Protein AF-A0A2N8MPL5-F1 (afdb_monomer_lite)

Sequence (305 aa):
MRDYRPEVTAEAWHAILSSRGAEAIREFLESGYQKAKTRAAETVARNTRYIEDVNRFSIPGSAVRATSSRVLRGSDSEKGEYVQGGLTKAQELDRINGNRYEEKVAAQARADRDYVAELAARDPGPQVRAAAERALSVGDDVAIGLFFKYYWASAAKLDDEAFRRGAADLDAAWHSKIRLLTEAALAAEKAERESSGELARKARADAIAAWRSIDDQASQSSVNWVAERDKAAAQAAAWAEVAAHARASTTEQDWASVIARAEQGNTSWADEAEWAVQQAGTWQAIAAQARANAAAATDRDRGDQ

Radius of gyration: 36.41 Å; chains: 1; bounding box: 73×51×108 Å

Foldseek 3Di:
DDDPQPLLVVQCVCLCPDPVHPVSNVVCVVPVNVVSVVVSVVLLVVLLVVLVVQLVPADPQALSNVQSVVQNPPDSVSSVVCVVPVNVVRVVRCVVVVRNNNVQVVVLLVVLLVVLVCQLVPPLQPLSVVLSVVLVVVPDSVSSLCCLQPRNLVSLVVSVVVLVVVVVVLVVVLVVVLVVLVVQLVVLVVQLVVDDDPSVVVSLVSNLVSLQVLLVSLLVSLVVLLVSLVSLQSNLVSLVVQLVSLVPHDDPGPSVVSNVSSVVSNVVSNVSSVVSNVSSVVSNVSSVVSVVSSVVSVVVVVVVD

pLDDT: mean 91.73, std 6.67, range [50.31, 98.19]

Secondary structure (DSSP, 8-state):
-----HHHHHHHHHHHH-TTTHHHHHHIIIIIHHHHHHHHHHHHHHHHHHHHHHHHHSPTT-HHHHHHHHHHTS-HHHHHHIIIIIHHHHHHHHHHHTT-HHHHHHHHHHHHHHHHHHHHHH-S-HHHHHHHHHHHHH-SHHHHHHIIIIIHHHHHHHHHHHHHHHHHHHHHHHHHHHHHHHHHHHHHHHHHHH--HHHHHHHHHHHHHHHHHHHHHHHHHHHHHHHHHHHHHHHHHHHHHHHHHHHH--SSS-HHHHHHHHHHHHHHHHHHHHHHHHHHHHHHHHHHHHHHHHHHHHHHHHH--

Structure (mmCIF, N/CA/C/O backbone):
data_AF-A0A2N8MPL5-F1
#
_entry.id   AF-A0A2N8MPL5-F1
#
loop_
_atom_site.group_PDB
_atom_site.id
_atom_site.type_symbol
_atom_site.label_atom_id
_atom_site.label_alt_id
_atom_site.label_comp_id
_atom_site.label_asym_id
_atom_site.label_entity_id
_atom_site.label_seq_id
_atom_site.pdbx_PDB_ins_code
_atom_site.Cartn_x
_atom_site.Cartn_y
_atom_site.Cartn_z
_atom_site.occupancy
_atom_site.B_iso_or_equiv
_atom_site.auth_seq_id
_atom_site.auth_comp_id
_atom_site.auth_asym_id
_atom_site.auth_atom_id
_atom_site.pdbx_PDB_model_num
ATOM 1 N N . MET A 1 1 ? 15.523 25.973 -44.853 1.00 54.69 1 MET A N 1
ATOM 2 C CA . MET A 1 1 ? 15.642 24.538 -45.188 1.00 54.69 1 MET A CA 1
ATOM 3 C C . MET A 1 1 ? 15.472 23.752 -43.893 1.00 54.69 1 MET A C 1
ATOM 5 O O . MET A 1 1 ? 16.218 24.026 -42.966 1.00 54.69 1 MET A O 1
ATOM 9 N N . ARG A 1 2 ? 14.451 22.892 -43.761 1.00 58.12 2 ARG A N 1
ATOM 10 C CA . ARG A 1 2 ? 14.255 22.044 -42.567 1.00 58.12 2 ARG A CA 1
ATOM 11 C C . ARG A 1 2 ? 14.716 20.630 -42.903 1.00 58.12 2 ARG A C 1
ATOM 13 O O . ARG A 1 2 ? 13.939 19.831 -43.408 1.00 58.12 2 ARG A O 1
ATOM 20 N N . ASP A 1 3 ? 16.000 20.380 -42.699 1.00 73.56 3 ASP A N 1
ATOM 21 C CA . ASP A 1 3 ? 16.628 19.073 -42.871 1.00 73.56 3 ASP A CA 1
ATOM 22 C C . ASP A 1 3 ? 17.256 18.693 -41.533 1.00 73.56 3 ASP A C 1
ATOM 24 O O . ASP A 1 3 ? 18.196 19.344 -41.087 1.00 73.56 3 ASP A O 1
ATOM 28 N N . TYR A 1 4 ? 16.672 17.702 -40.863 1.00 75.50 4 TYR A N 1
ATOM 29 C CA . TYR A 1 4 ? 16.994 17.358 -39.475 1.00 75.50 4 TYR A CA 1
ATOM 30 C C . TYR A 1 4 ? 18.171 16.387 -39.346 1.00 75.50 4 TYR A C 1
ATOM 32 O O . TYR A 1 4 ? 18.486 15.947 -38.244 1.00 75.50 4 TYR A O 1
ATOM 40 N N . ARG A 1 5 ? 18.829 16.030 -40.456 1.00 82.00 5 ARG A N 1
ATOM 41 C CA . ARG A 1 5 ? 19.988 15.137 -40.408 1.00 82.00 5 ARG A CA 1
ATOM 42 C C . ARG A 1 5 ? 21.145 15.806 -39.655 1.00 82.00 5 ARG A C 1
ATOM 44 O O . ARG A 1 5 ? 21.477 16.952 -39.988 1.00 82.00 5 ARG A O 1
ATOM 51 N N . PRO A 1 6 ? 21.783 15.121 -38.690 1.00 79.94 6 PRO A N 1
ATOM 52 C CA . PRO A 1 6 ? 22.858 15.697 -37.885 1.00 79.94 6 PRO A CA 1
ATOM 53 C C . PRO A 1 6 ? 24.019 16.240 -38.722 1.00 79.94 6 PRO A C 1
ATOM 55 O O . PRO A 1 6 ? 24.476 17.350 -38.478 1.00 79.94 6 PRO A O 1
ATOM 58 N N . GLU A 1 7 ? 24.444 15.521 -39.761 1.00 83.00 7 GLU A N 1
ATOM 59 C CA . GLU A 1 7 ? 25.563 15.915 -40.625 1.00 83.00 7 GLU A CA 1
ATOM 60 C C . GLU A 1 7 ? 25.239 17.150 -41.470 1.00 83.00 7 GLU A C 1
ATOM 62 O O . GLU A 1 7 ? 26.109 17.982 -41.717 1.00 83.00 7 GLU A O 1
ATOM 67 N N . VAL A 1 8 ? 23.984 17.292 -41.903 1.00 84.50 8 VAL A N 1
ATOM 68 C CA . VAL A 1 8 ? 23.503 18.476 -42.630 1.00 84.50 8 VAL A CA 1
ATOM 69 C C . VAL A 1 8 ? 23.397 19.674 -41.691 1.00 84.50 8 VAL A C 1
ATOM 71 O O . VAL A 1 8 ? 23.796 20.777 -42.056 1.00 84.50 8 VAL A O 1
ATOM 74 N N . THR A 1 9 ? 22.882 19.452 -40.483 1.00 85.50 9 THR A N 1
ATOM 75 C CA . THR A 1 9 ? 22.730 20.488 -39.457 1.00 85.50 9 THR A CA 1
ATOM 76 C C . THR A 1 9 ? 24.093 20.998 -38.996 1.00 85.50 9 THR A C 1
ATOM 78 O O . THR A 1 9 ? 24.302 22.205 -38.941 1.00 85.50 9 THR A O 1
ATOM 81 N N . ALA A 1 10 ? 25.041 20.098 -38.729 1.00 84.88 10 ALA A N 1
ATOM 82 C CA . ALA A 1 10 ? 26.403 20.443 -38.336 1.00 84.88 10 ALA A CA 1
ATOM 83 C C . ALA A 1 10 ? 27.130 21.228 -39.435 1.00 84.88 10 ALA A C 1
ATOM 85 O O . ALA A 1 10 ? 27.699 22.280 -39.158 1.00 84.88 10 ALA A O 1
ATOM 86 N N . GLU A 1 11 ? 27.060 20.776 -40.691 1.00 86.56 11 GLU A N 1
ATOM 87 C CA . GLU A 1 11 ? 27.695 21.480 -41.812 1.00 86.56 11 GLU A CA 1
ATOM 88 C C . GLU A 1 11 ? 27.061 22.863 -42.053 1.00 86.56 11 GLU A C 1
ATOM 90 O O . GLU A 1 11 ? 27.772 23.840 -42.289 1.00 86.56 11 GLU A O 1
ATOM 95 N N . ALA A 1 12 ? 25.734 22.977 -41.924 1.00 85.88 12 ALA A N 1
ATOM 96 C CA . ALA A 1 12 ? 25.037 24.258 -42.005 1.00 85.88 12 ALA A CA 1
ATOM 97 C C . ALA A 1 12 ? 25.467 25.213 -40.878 1.00 85.88 12 ALA A C 1
ATOM 99 O O . ALA A 1 12 ? 25.712 26.392 -41.133 1.00 85.88 12 ALA A O 1
ATOM 100 N N . TRP A 1 13 ? 25.606 24.714 -39.645 1.00 88.94 13 TRP A N 1
ATOM 101 C CA . TRP A 1 13 ? 26.116 25.501 -38.519 1.00 88.94 13 TRP A CA 1
ATOM 102 C C . TRP A 1 13 ? 27.562 25.942 -38.732 1.00 88.94 13 TRP A C 1
ATOM 104 O O . TRP A 1 13 ? 27.874 27.107 -38.496 1.00 88.94 13 TRP A O 1
ATOM 114 N N . HIS A 1 14 ? 28.429 25.060 -39.231 1.00 89.62 14 HIS A N 1
ATOM 115 C CA . HIS A 1 14 ? 29.804 25.416 -39.577 1.00 89.62 14 HIS A CA 1
ATOM 116 C C . HIS A 1 14 ? 29.867 26.514 -40.644 1.00 89.62 14 HIS A C 1
ATOM 118 O O . HIS A 1 14 ? 30.675 27.432 -40.518 1.00 89.62 14 HIS A O 1
ATOM 124 N N . ALA A 1 15 ? 28.994 26.468 -41.653 1.00 88.69 15 ALA A N 1
ATOM 125 C CA . ALA A 1 15 ? 28.912 27.508 -42.675 1.00 88.69 15 ALA A CA 1
ATOM 126 C C . ALA A 1 15 ? 28.431 28.856 -42.106 1.00 88.69 15 ALA A C 1
ATOM 128 O O . ALA A 1 15 ? 28.987 29.896 -42.451 1.00 88.69 15 ALA A O 1
ATOM 129 N N . ILE A 1 16 ? 27.438 28.841 -41.208 1.00 91.00 16 ILE A N 1
ATOM 130 C CA . ILE A 1 16 ? 26.896 30.045 -40.551 1.00 91.00 16 ILE A CA 1
ATOM 131 C C . ILE A 1 16 ? 27.918 30.689 -39.606 1.00 91.00 16 ILE A C 1
ATOM 133 O O . ILE A 1 16 ? 28.031 31.911 -39.564 1.00 91.00 16 ILE A O 1
ATOM 137 N N . LEU A 1 17 ? 28.656 29.879 -38.845 1.00 90.12 17 LEU A N 1
ATOM 138 C CA . LEU A 1 17 ? 29.628 30.347 -37.850 1.00 90.12 17 LEU A CA 1
ATOM 139 C C . LEU A 1 17 ? 31.009 30.661 -38.451 1.00 90.12 17 LEU A C 1
ATOM 141 O O . LEU A 1 17 ? 31.909 31.101 -37.738 1.00 90.12 17 LEU A O 1
ATOM 145 N N . SER A 1 18 ? 31.199 30.426 -39.750 1.00 90.88 18 SER A N 1
ATOM 146 C CA . SER A 1 18 ? 32.464 30.676 -40.435 1.00 90.88 18 SER A CA 1
ATOM 147 C C . SER A 1 18 ? 32.773 32.172 -40.531 1.00 90.88 18 SER A C 1
ATOM 149 O O . SER A 1 18 ? 31.935 32.973 -40.947 1.00 90.88 18 SER A O 1
ATOM 151 N N . SER A 1 19 ? 34.028 32.551 -40.275 1.00 88.38 19 SER A N 1
ATOM 152 C CA . SER A 1 19 ? 34.526 33.920 -40.485 1.00 88.38 19 SER A CA 1
ATOM 153 C C . SER A 1 19 ? 34.504 34.370 -41.955 1.00 88.38 19 SER A C 1
ATOM 155 O O . SER A 1 19 ? 34.615 35.564 -42.222 1.00 88.38 19 SER A O 1
ATOM 157 N N . ARG A 1 20 ? 34.312 33.442 -42.910 1.00 90.75 20 ARG A N 1
ATOM 158 C CA . ARG A 1 20 ? 34.113 33.728 -44.347 1.00 90.75 20 ARG A CA 1
ATOM 159 C C . ARG A 1 20 ? 32.700 34.239 -44.679 1.00 90.75 20 ARG A C 1
ATOM 161 O O . ARG A 1 20 ? 32.445 34.650 -45.811 1.00 90.75 20 ARG A O 1
ATOM 168 N N . GLY A 1 21 ? 31.767 34.212 -43.723 1.00 88.25 21 GLY A N 1
ATOM 169 C CA . GLY A 1 21 ? 30.427 34.785 -43.867 1.00 88.25 21 GLY A CA 1
ATOM 170 C C . GLY A 1 21 ? 29.650 34.247 -45.077 1.00 88.25 21 GLY A C 1
ATOM 171 O O . GLY A 1 21 ? 29.477 33.040 -45.243 1.00 88.25 21 GLY A O 1
ATOM 172 N N . ALA A 1 22 ? 29.170 35.147 -45.942 1.00 88.50 22 ALA A N 1
ATOM 173 C CA . ALA A 1 22 ? 28.301 34.809 -47.076 1.00 88.50 22 ALA A CA 1
ATOM 174 C C . ALA A 1 22 ? 28.933 33.842 -48.098 1.00 88.50 22 ALA A C 1
ATOM 176 O O . ALA A 1 22 ? 28.207 33.151 -48.814 1.00 88.50 22 ALA A O 1
ATOM 177 N N . GLU A 1 23 ? 30.263 33.780 -48.176 1.00 89.12 23 GLU A N 1
ATOM 178 C CA . GLU A 1 23 ? 30.971 32.863 -49.072 1.00 89.12 23 GLU A CA 1
ATOM 179 C C . GLU A 1 23 ? 30.843 31.405 -48.603 1.00 89.12 23 GLU A C 1
ATOM 181 O O . GLU A 1 23 ? 30.486 30.539 -49.398 1.00 89.12 23 GLU A O 1
ATOM 186 N N . ALA A 1 24 ? 31.023 31.140 -47.303 1.00 86.81 24 ALA A N 1
ATOM 187 C CA . ALA A 1 24 ? 30.859 29.802 -46.726 1.00 86.81 24 ALA A CA 1
ATOM 188 C C . ALA A 1 24 ? 29.406 29.307 -46.814 1.00 86.81 24 ALA A C 1
ATOM 190 O O . ALA A 1 24 ? 29.160 28.135 -47.099 1.00 86.81 24 ALA A O 1
ATOM 191 N N . ILE A 1 25 ? 28.433 30.208 -46.635 1.00 89.12 25 ILE A N 1
ATOM 192 C CA . ILE A 1 25 ? 27.010 29.890 -46.819 1.00 89.12 25 ILE A CA 1
ATOM 193 C C . ILE A 1 25 ? 26.726 29.514 -48.281 1.00 89.12 25 ILE A C 1
ATOM 195 O O . ILE A 1 25 ? 26.008 28.547 -48.537 1.00 89.12 25 ILE A O 1
ATOM 199 N N . ARG A 1 26 ? 27.298 30.242 -49.248 1.00 91.06 26 ARG A N 1
ATOM 200 C CA . ARG A 1 26 ? 27.133 29.944 -50.677 1.00 91.06 26 ARG A CA 1
ATOM 201 C C . ARG A 1 26 ? 27.763 28.606 -51.055 1.00 91.06 26 ARG A C 1
ATOM 203 O O . ARG A 1 26 ? 27.096 27.793 -51.681 1.00 91.06 26 ARG A O 1
ATOM 210 N N . GLU A 1 27 ? 28.988 28.344 -50.606 1.00 88.69 27 GLU A N 1
ATOM 211 C CA . GLU A 1 27 ? 29.691 27.075 -50.835 1.00 88.69 27 GLU A CA 1
ATOM 212 C C . GLU A 1 27 ? 28.911 25.878 -50.261 1.00 88.69 27 GLU A C 1
ATOM 214 O O . GLU A 1 27 ? 28.788 24.821 -50.899 1.00 88.69 27 GLU A O 1
ATOM 219 N N . PHE A 1 28 ? 28.311 26.062 -49.079 1.00 90.62 28 PHE A N 1
ATOM 220 C CA . PHE A 1 28 ? 27.400 25.086 -48.498 1.00 90.62 28 PHE A CA 1
ATOM 221 C C . PHE A 1 28 ? 26.167 24.857 -49.380 1.00 90.62 28 PHE A C 1
ATOM 223 O O . PHE A 1 28 ? 25.839 23.711 -49.669 1.00 90.62 28 PHE A O 1
ATOM 230 N N . LEU A 1 29 ? 25.498 25.906 -49.860 1.00 90.62 29 LEU A N 1
ATOM 231 C CA . LEU A 1 29 ? 24.315 25.751 -50.715 1.00 90.62 29 LEU A CA 1
ATOM 232 C C . LEU A 1 29 ? 24.640 25.132 -52.086 1.00 90.62 29 LEU A C 1
ATOM 234 O O . LEU A 1 29 ? 23.855 24.327 -52.584 1.00 90.62 29 LEU A O 1
ATOM 238 N N . GLU A 1 30 ? 25.786 25.472 -52.677 1.00 91.12 30 GLU A N 1
ATOM 239 C CA . GLU A 1 30 ? 26.196 25.009 -54.009 1.00 91.12 30 GLU A CA 1
ATOM 240 C C . GLU A 1 30 ? 26.675 23.552 -54.015 1.00 91.12 30 GLU A C 1
ATOM 242 O O . GLU A 1 30 ? 26.383 22.810 -54.952 1.00 91.12 30 GLU A O 1
ATOM 247 N N . SER A 1 31 ? 27.402 23.112 -52.980 1.00 86.88 31 SER A N 1
ATOM 248 C CA . SER A 1 31 ? 27.927 21.738 -52.937 1.00 86.88 31 SER A CA 1
ATOM 249 C C . SER A 1 31 ? 27.935 21.092 -51.551 1.00 86.88 31 SER A C 1
ATOM 251 O O . SER A 1 31 ? 27.764 19.872 -51.451 1.00 86.88 31 SER A O 1
ATOM 253 N N . GLY A 1 32 ? 28.107 21.870 -50.477 1.00 86.94 32 GLY A N 1
ATOM 254 C CA . GLY A 1 32 ? 28.217 21.342 -49.112 1.00 86.94 32 GLY A CA 1
ATOM 255 C C . GLY A 1 32 ? 26.959 20.622 -48.622 1.00 86.94 32 GLY A C 1
ATOM 256 O O . GLY A 1 32 ? 27.067 19.580 -47.982 1.00 86.94 32 GLY A O 1
ATOM 257 N N . TYR A 1 33 ? 25.767 21.087 -48.998 1.00 87.75 33 TYR A N 1
ATOM 258 C CA . TYR A 1 33 ? 24.495 20.474 -48.630 1.00 87.75 33 TYR A CA 1
ATOM 259 C C . TYR A 1 33 ? 24.394 19.056 -49.183 1.00 87.75 33 TYR A C 1
ATOM 261 O O . TYR A 1 33 ? 24.110 18.114 -48.444 1.00 87.75 33 TYR A O 1
ATOM 269 N N . GLN A 1 34 ? 24.687 18.875 -50.472 1.00 89.00 34 GLN A N 1
ATOM 270 C CA . GLN A 1 34 ? 24.594 17.555 -51.080 1.00 89.00 34 GLN A CA 1
ATOM 271 C C . GLN A 1 34 ? 25.713 16.624 -50.606 1.00 89.00 34 GLN A C 1
ATOM 273 O O . GLN A 1 34 ? 25.447 15.451 -50.351 1.00 89.00 34 GLN A O 1
ATOM 278 N N . LYS A 1 35 ? 26.926 17.145 -50.374 1.00 87.50 35 LYS A N 1
ATOM 279 C CA . LYS A 1 35 ? 28.004 16.394 -49.710 1.00 87.50 35 LYS A CA 1
ATOM 280 C C . LYS A 1 35 ? 27.589 15.934 -48.309 1.00 87.50 35 LYS A C 1
ATOM 282 O O . LYS A 1 35 ? 27.783 14.771 -47.968 1.00 87.50 35 LYS A O 1
ATOM 287 N N . ALA A 1 36 ? 26.970 16.804 -47.512 1.00 87.06 36 ALA A N 1
ATOM 288 C CA . ALA A 1 36 ? 26.481 16.465 -46.179 1.00 87.06 36 ALA A CA 1
ATOM 289 C C . ALA A 1 36 ? 25.367 15.407 -46.220 1.00 87.06 36 ALA A C 1
ATOM 291 O O . ALA A 1 36 ? 25.370 14.489 -45.404 1.00 87.06 36 ALA A O 1
ATOM 292 N N . LYS A 1 37 ? 24.470 15.466 -47.213 1.00 89.25 37 LYS A N 1
ATOM 293 C CA . LYS A 1 37 ? 23.450 14.430 -47.438 1.00 89.25 37 LYS A CA 1
ATOM 294 C C . LYS A 1 37 ? 24.047 13.075 -47.793 1.00 89.25 37 LYS A C 1
ATOM 296 O O . LYS A 1 37 ? 23.584 12.067 -47.265 1.00 89.25 37 LYS A O 1
ATOM 301 N N . THR A 1 38 ? 25.051 13.051 -48.667 1.00 90.56 38 THR A N 1
ATOM 302 C CA . THR A 1 38 ? 25.763 11.819 -49.021 1.00 90.56 38 THR A CA 1
ATOM 303 C C . THR A 1 38 ? 26.461 11.233 -47.798 1.00 90.56 38 THR A C 1
ATOM 305 O O . THR A 1 38 ? 26.236 10.068 -47.487 1.00 90.56 38 THR A O 1
ATOM 308 N N . ARG A 1 39 ? 27.198 12.051 -47.030 1.00 88.38 39 ARG A N 1
ATOM 309 C CA . ARG A 1 39 ? 27.845 11.608 -45.781 1.00 88.38 39 ARG A CA 1
ATOM 310 C C . ARG A 1 39 ? 26.842 11.050 -44.771 1.00 88.38 39 ARG A C 1
ATOM 312 O O . ARG A 1 39 ? 27.117 10.029 -44.152 1.00 88.38 39 ARG A O 1
ATOM 319 N N . ALA A 1 40 ? 25.673 11.678 -44.629 1.00 87.31 40 ALA A N 1
ATOM 320 C CA . ALA A 1 40 ? 24.611 11.166 -43.765 1.00 87.31 40 ALA A CA 1
ATOM 321 C C . ALA A 1 40 ? 24.134 9.773 -44.217 1.00 87.31 40 ALA A C 1
ATOM 323 O O . ALA A 1 40 ? 24.053 8.854 -43.406 1.00 87.31 40 ALA A O 1
ATOM 324 N N . ALA A 1 41 ? 23.877 9.583 -45.517 1.00 89.50 41 ALA A N 1
ATOM 325 C CA . ALA A 1 41 ? 23.462 8.286 -46.058 1.00 89.50 41 ALA A CA 1
ATOM 326 C C . ALA A 1 41 ? 24.544 7.201 -45.883 1.00 89.50 41 ALA A C 1
ATOM 328 O O . ALA A 1 41 ? 24.239 6.073 -45.498 1.00 89.50 41 ALA A O 1
ATOM 329 N N . GLU A 1 42 ? 25.812 7.548 -46.107 1.00 92.75 42 GLU A N 1
ATOM 330 C CA . GLU A 1 42 ? 26.953 6.653 -45.886 1.00 92.75 42 GLU A CA 1
ATOM 331 C C . GLU A 1 42 ? 27.107 6.268 -44.411 1.00 92.75 42 GLU A C 1
ATOM 333 O O . GLU A 1 42 ? 27.359 5.102 -44.101 1.00 92.75 42 GLU A O 1
ATOM 338 N N . THR A 1 43 ? 26.923 7.217 -43.487 1.00 91.25 43 THR A N 1
ATOM 339 C CA . THR A 1 43 ? 26.932 6.944 -42.044 1.00 91.25 43 THR A CA 1
ATOM 340 C C . THR A 1 43 ? 25.822 5.974 -41.656 1.00 91.25 43 THR A C 1
ATOM 342 O O . THR A 1 43 ? 26.101 5.002 -40.956 1.00 91.25 43 THR A O 1
ATOM 345 N N . VAL A 1 44 ? 24.596 6.168 -42.148 1.00 91.38 44 VAL A N 1
ATOM 346 C CA . VAL A 1 44 ? 23.480 5.241 -41.893 1.00 91.38 44 VAL A CA 1
ATOM 347 C C . VAL A 1 44 ? 23.789 3.838 -42.417 1.00 91.38 44 VAL A C 1
ATOM 349 O O . VAL A 1 44 ? 23.601 2.855 -41.694 1.00 91.38 44 VAL A O 1
ATOM 352 N N . ALA A 1 45 ? 24.311 3.729 -43.641 1.00 93.88 45 ALA A N 1
ATOM 353 C CA . ALA A 1 45 ? 24.677 2.445 -44.234 1.00 93.88 45 ALA A CA 1
ATOM 354 C C . ALA A 1 45 ? 25.791 1.741 -43.438 1.00 93.88 45 ALA A C 1
ATOM 356 O O . ALA A 1 45 ? 25.691 0.546 -43.151 1.00 93.88 45 ALA A O 1
ATOM 357 N N . ARG A 1 46 ? 26.828 2.484 -43.027 1.00 95.31 46 ARG A N 1
ATOM 358 C CA . ARG A 1 46 ? 27.931 1.970 -42.202 1.00 95.31 46 ARG A CA 1
ATOM 359 C C . ARG A 1 46 ? 27.441 1.502 -40.835 1.00 95.31 46 ARG A C 1
ATOM 361 O O . ARG A 1 46 ? 27.794 0.402 -40.422 1.00 95.31 46 ARG A O 1
ATOM 368 N N . ASN A 1 47 ? 26.626 2.308 -40.157 1.00 95.19 47 ASN A N 1
ATOM 369 C CA . ASN A 1 47 ? 26.071 1.961 -38.850 1.00 95.19 47 ASN A CA 1
ATOM 370 C C . ASN A 1 47 ? 25.198 0.708 -38.953 1.00 95.19 47 ASN A C 1
ATOM 372 O O . ASN A 1 47 ? 25.354 -0.203 -38.151 1.00 95.19 47 ASN A O 1
ATOM 376 N N . THR A 1 48 ? 24.339 0.622 -39.972 1.00 96.88 48 THR A N 1
ATOM 377 C CA . THR A 1 48 ? 23.488 -0.557 -40.196 1.00 96.88 48 THR A CA 1
ATOM 378 C C . THR A 1 48 ? 24.331 -1.817 -40.381 1.00 96.88 48 THR A C 1
ATOM 380 O O . THR A 1 48 ? 24.150 -2.769 -39.629 1.00 96.88 48 THR A O 1
ATOM 383 N N . ARG A 1 49 ? 25.317 -1.801 -41.292 1.00 97.50 49 ARG A N 1
ATOM 384 C CA . ARG A 1 49 ? 26.210 -2.951 -41.518 1.00 97.50 49 ARG A CA 1
ATOM 385 C C . ARG A 1 49 ? 26.974 -3.347 -40.254 1.00 97.50 49 ARG A C 1
ATOM 387 O O . ARG A 1 49 ? 27.076 -4.526 -39.941 1.00 97.50 49 ARG A O 1
ATOM 394 N N . TYR A 1 50 ? 27.482 -2.366 -39.511 1.00 97.56 50 TYR A N 1
ATOM 395 C CA . TYR A 1 50 ? 28.177 -2.628 -38.254 1.00 97.56 50 TYR A CA 1
ATOM 396 C C . TYR A 1 50 ? 27.271 -3.336 -37.236 1.00 97.56 50 TYR A C 1
ATOM 398 O O . TYR A 1 50 ? 27.686 -4.312 -36.618 1.00 97.56 50 TYR A O 1
ATOM 406 N N . ILE A 1 51 ? 26.020 -2.889 -37.089 1.00 97.75 51 ILE A N 1
ATOM 407 C CA . ILE A 1 51 ? 25.056 -3.511 -36.171 1.00 97.75 51 ILE A CA 1
ATOM 408 C C . ILE A 1 51 ? 24.656 -4.910 -36.659 1.00 97.75 51 ILE A C 1
ATOM 410 O O . ILE A 1 51 ? 24.511 -5.810 -35.834 1.00 97.75 51 ILE A O 1
ATOM 414 N N . GLU A 1 52 ? 24.514 -5.125 -37.970 1.00 97.81 52 GLU A N 1
ATOM 415 C CA . GLU A 1 52 ? 24.271 -6.453 -38.550 1.00 97.81 52 GLU A CA 1
ATOM 416 C C . GLU A 1 52 ? 25.405 -7.431 -38.224 1.00 97.81 52 GLU A C 1
ATOM 418 O O . GLU A 1 52 ? 25.138 -8.565 -37.824 1.00 97.81 52 GLU A O 1
ATOM 423 N N . ASP A 1 53 ? 26.661 -6.998 -38.348 1.00 97.81 53 ASP A N 1
ATOM 424 C CA . ASP A 1 53 ? 27.819 -7.829 -38.017 1.00 97.81 53 ASP A CA 1
ATOM 425 C C . ASP A 1 53 ? 27.884 -8.111 -36.509 1.00 97.81 53 ASP A C 1
ATOM 427 O O . ASP A 1 53 ? 28.017 -9.268 -36.105 1.00 97.81 53 ASP A O 1
ATOM 431 N N . VAL A 1 54 ? 27.693 -7.090 -35.664 1.00 97.69 54 VAL A N 1
ATOM 432 C CA . VAL A 1 54 ? 27.578 -7.259 -34.203 1.00 97.69 54 VAL A CA 1
ATOM 433 C C . VAL A 1 54 ? 26.495 -8.281 -33.858 1.00 97.69 54 VAL A C 1
ATOM 435 O O . VAL A 1 54 ? 26.735 -9.188 -33.064 1.00 97.69 54 VAL A O 1
ATOM 438 N N . ASN A 1 55 ? 25.317 -8.173 -34.473 1.00 97.44 55 ASN A N 1
ATOM 439 C CA . ASN A 1 55 ? 24.215 -9.096 -34.244 1.00 97.44 55 ASN A CA 1
ATOM 440 C C . ASN A 1 55 ? 24.567 -10.524 -34.677 1.00 97.44 55 ASN A C 1
ATOM 442 O O . ASN A 1 55 ? 24.382 -11.468 -33.907 1.00 97.44 55 ASN A O 1
ATOM 446 N N . ARG A 1 56 ? 25.132 -10.683 -35.877 1.00 97.12 56 ARG A N 1
ATOM 447 C CA . ARG A 1 56 ? 25.500 -11.983 -36.451 1.00 97.12 56 ARG A CA 1
ATOM 448 C C . ARG A 1 56 ? 26.493 -12.746 -35.577 1.00 97.12 56 ARG A C 1
ATOM 450 O O . ARG A 1 56 ? 26.347 -13.956 -35.426 1.00 97.12 56 ARG A O 1
ATOM 457 N N . PHE A 1 57 ? 27.484 -12.054 -35.019 1.00 96.12 57 PHE A N 1
ATOM 458 C CA . PHE A 1 57 ? 28.557 -12.671 -34.229 1.00 96.12 57 PHE A CA 1
ATOM 459 C C . PHE A 1 57 ? 28.297 -12.677 -32.717 1.00 96.12 57 PHE A C 1
ATOM 461 O O . PHE A 1 57 ? 29.105 -13.209 -31.957 1.00 96.12 57 PHE A O 1
ATOM 468 N N . SER A 1 58 ? 27.176 -12.115 -32.268 1.00 95.69 58 SER A N 1
ATOM 469 C CA . SER A 1 58 ? 26.794 -12.122 -30.857 1.00 95.69 58 SER A CA 1
ATOM 470 C C . SER A 1 58 ? 26.319 -13.497 -30.372 1.00 95.69 58 SER A C 1
ATOM 472 O O . SER A 1 58 ? 25.676 -14.270 -31.096 1.00 95.69 58 SER A O 1
ATOM 474 N N . ILE A 1 59 ? 26.611 -13.784 -29.102 1.00 95.31 59 ILE A N 1
ATOM 475 C CA . ILE A 1 59 ? 26.218 -15.025 -28.431 1.00 95.31 59 ILE A CA 1
ATOM 476 C C . ILE A 1 59 ? 24.676 -15.086 -28.344 1.00 95.31 59 ILE A C 1
ATOM 478 O O . ILE A 1 59 ? 24.047 -14.108 -27.938 1.00 95.31 59 ILE A O 1
ATOM 482 N N . PRO A 1 60 ? 24.028 -16.203 -28.727 1.00 92.50 60 PRO A N 1
ATOM 483 C CA . PRO A 1 60 ? 22.598 -16.413 -28.488 1.00 92.50 60 PRO A CA 1
ATOM 484 C C . PRO A 1 60 ? 22.204 -16.158 -27.025 1.00 92.50 60 PRO A C 1
ATOM 486 O O . PRO A 1 60 ? 22.866 -16.664 -26.125 1.00 92.50 60 PRO A O 1
ATOM 489 N N . GLY A 1 61 ? 21.141 -15.384 -26.785 1.00 88.38 61 GLY A N 1
ATOM 490 C CA . GLY A 1 61 ? 20.679 -15.050 -25.430 1.00 88.38 61 GLY A CA 1
ATOM 491 C C . GLY A 1 61 ? 21.396 -13.877 -24.746 1.00 88.38 61 GLY A C 1
ATOM 492 O O . GLY A 1 61 ? 21.014 -13.497 -23.637 1.00 88.38 61 GLY A O 1
ATOM 493 N N . SER A 1 62 ? 22.410 -13.287 -25.385 1.00 94.94 62 SER A N 1
ATOM 494 C CA . SER A 1 62 ? 23.176 -12.166 -24.833 1.00 94.94 62 SER A CA 1
ATOM 495 C C . SER A 1 62 ? 22.467 -10.814 -25.030 1.00 94.94 62 SER A C 1
ATOM 497 O O . SER A 1 62 ? 21.678 -10.623 -25.959 1.00 94.94 62 SER A O 1
ATOM 499 N N . ALA A 1 63 ? 22.771 -9.841 -24.173 1.00 93.38 63 ALA A N 1
ATOM 500 C CA . ALA A 1 63 ? 22.300 -8.465 -24.251 1.00 93.38 63 ALA A CA 1
ATOM 501 C C . ALA A 1 63 ? 22.737 -7.804 -25.560 1.00 93.38 63 ALA A C 1
ATOM 503 O O . ALA A 1 63 ? 21.934 -7.117 -26.193 1.00 93.38 63 ALA A O 1
ATOM 504 N N . VAL A 1 64 ? 23.974 -8.040 -26.016 1.00 96.56 64 VAL A N 1
ATOM 505 C CA . VAL A 1 64 ? 24.445 -7.562 -27.326 1.00 96.56 64 VAL A CA 1
ATOM 506 C C . VAL A 1 64 ? 23.570 -8.116 -28.450 1.00 96.56 64 VAL A C 1
ATOM 508 O O . VAL A 1 64 ? 23.179 -7.357 -29.340 1.00 96.56 64 VAL A O 1
ATOM 511 N N . ARG A 1 65 ? 23.185 -9.398 -28.405 1.00 95.94 65 ARG A N 1
ATOM 512 C CA . ARG A 1 65 ? 22.287 -9.982 -29.414 1.00 95.94 65 ARG A CA 1
ATOM 513 C C . ARG A 1 65 ? 20.889 -9.383 -29.369 1.00 95.94 65 ARG A C 1
ATOM 515 O O . ARG A 1 65 ? 20.359 -8.985 -30.410 1.00 95.94 65 ARG A O 1
ATOM 522 N N . ALA A 1 66 ? 20.301 -9.295 -28.181 1.00 93.38 66 ALA A N 1
ATOM 523 C CA . ALA A 1 66 ? 18.952 -8.775 -27.990 1.00 93.38 66 ALA A CA 1
ATOM 524 C C . ALA A 1 66 ? 18.845 -7.304 -28.434 1.00 93.38 66 ALA A C 1
ATOM 526 O O . ALA A 1 66 ? 17.973 -6.933 -29.226 1.00 93.38 66 ALA A O 1
ATOM 527 N N . THR A 1 67 ? 19.779 -6.462 -27.982 1.00 95.06 67 THR A N 1
ATOM 528 C CA . THR A 1 67 ? 19.774 -5.016 -28.252 1.00 95.06 67 THR A CA 1
ATOM 529 C C . THR A 1 67 ? 20.111 -4.690 -29.707 1.00 95.06 67 THR A C 1
ATOM 531 O O . THR A 1 67 ? 19.402 -3.888 -30.312 1.00 95.06 67 THR A O 1
ATOM 534 N N . SER A 1 68 ? 21.101 -5.354 -30.317 1.00 96.44 68 SER A N 1
ATOM 535 C CA . SER A 1 68 ? 21.391 -5.179 -31.750 1.00 96.44 68 SER A CA 1
ATOM 536 C C . SER A 1 68 ? 20.217 -5.619 -32.633 1.00 96.44 68 SER A C 1
ATOM 538 O O . SER A 1 68 ? 19.840 -4.884 -33.544 1.00 96.44 68 SER A O 1
ATOM 540 N N . SER A 1 69 ? 19.555 -6.744 -32.318 1.00 95.94 69 SER A N 1
ATOM 541 C CA . SER A 1 69 ? 18.349 -7.198 -33.040 1.00 95.94 69 SER A CA 1
ATOM 542 C C . SER A 1 69 ? 17.220 -6.168 -32.970 1.00 95.94 69 SER A C 1
ATOM 544 O O . SER A 1 69 ? 16.504 -5.946 -33.948 1.00 95.94 69 SER A O 1
ATOM 546 N N . ARG A 1 70 ? 17.036 -5.537 -31.801 1.00 94.44 70 ARG A N 1
ATOM 547 C CA . ARG A 1 70 ? 16.043 -4.476 -31.598 1.00 94.44 70 ARG A CA 1
ATOM 548 C C . ARG A 1 70 ? 16.373 -3.250 -32.444 1.00 94.44 70 ARG A C 1
ATOM 550 O O . ARG A 1 70 ? 15.515 -2.790 -33.187 1.00 94.44 70 ARG A O 1
ATOM 557 N N . VAL A 1 71 ? 17.605 -2.756 -32.352 1.00 96.00 71 VAL A N 1
ATOM 558 C CA . VAL A 1 71 ? 18.034 -1.518 -33.015 1.00 96.00 71 VAL A CA 1
ATOM 559 C C . VAL A 1 71 ? 18.048 -1.650 -34.542 1.00 96.00 71 VAL A C 1
ATOM 561 O O . VAL A 1 71 ? 17.743 -0.680 -35.231 1.00 96.00 71 VAL A O 1
ATOM 564 N N . LEU A 1 72 ? 18.301 -2.841 -35.097 1.00 96.31 72 LEU A N 1
ATOM 565 C CA . LEU A 1 72 ? 18.183 -3.073 -36.545 1.00 96.31 72 LEU A CA 1
ATOM 566 C C . LEU A 1 72 ? 16.777 -2.788 -37.091 1.00 96.31 72 LEU A C 1
ATOM 568 O O . LEU A 1 72 ? 16.647 -2.348 -38.232 1.00 96.31 72 LEU A O 1
ATOM 572 N N . ARG A 1 73 ? 15.735 -2.999 -36.278 1.00 95.19 73 ARG A N 1
ATOM 573 C CA . ARG A 1 73 ? 14.336 -2.680 -36.616 1.00 95.19 73 ARG A CA 1
ATOM 574 C C . ARG A 1 73 ? 13.957 -1.227 -36.307 1.00 95.19 73 ARG A C 1
ATOM 576 O O . ARG A 1 73 ? 12.835 -0.826 -36.599 1.00 95.19 73 ARG A O 1
ATOM 583 N N . GLY A 1 74 ? 14.868 -0.474 -35.696 1.00 91.19 74 GLY A N 1
ATOM 584 C CA . GLY A 1 74 ? 14.677 0.915 -35.307 1.00 91.19 74 GLY A CA 1
ATOM 585 C C . GLY A 1 74 ? 15.019 1.916 -36.410 1.00 91.19 74 GLY A C 1
ATOM 586 O O . GLY A 1 74 ? 15.433 1.582 -37.526 1.00 91.19 74 GLY A O 1
ATOM 587 N N . SER A 1 75 ? 14.849 3.180 -36.054 1.00 92.44 75 SER A N 1
ATOM 588 C CA . SER A 1 75 ? 15.216 4.354 -36.833 1.00 92.44 75 SER A CA 1
ATOM 589 C C . SER A 1 75 ? 16.732 4.517 -36.976 1.00 92.44 75 SER A C 1
ATOM 591 O O . SER A 1 75 ? 17.538 3.940 -36.245 1.00 92.44 75 SER A O 1
ATOM 593 N N . ASP A 1 76 ? 17.139 5.366 -37.914 1.00 90.06 76 ASP A N 1
ATOM 594 C CA . ASP A 1 76 ? 18.555 5.655 -38.144 1.00 90.06 76 ASP A CA 1
ATOM 595 C C . ASP A 1 76 ? 19.215 6.395 -36.968 1.00 90.06 76 ASP A C 1
ATOM 597 O O . ASP A 1 76 ? 20.408 6.209 -36.725 1.00 90.06 76 ASP A O 1
ATOM 601 N N . SER A 1 77 ? 18.437 7.168 -36.198 1.00 87.50 77 SER A N 1
ATOM 602 C CA . SER A 1 77 ? 18.908 7.800 -34.955 1.00 87.50 77 SER A CA 1
ATOM 603 C C . SER A 1 77 ? 19.254 6.750 -33.904 1.00 87.50 77 SER A C 1
ATOM 605 O O . SER A 1 77 ? 20.357 6.765 -33.365 1.00 87.50 77 SER A O 1
ATOM 607 N N . GLU A 1 78 ? 18.365 5.777 -33.679 1.00 90.31 78 GLU A N 1
ATOM 608 C CA . GLU A 1 78 ? 18.592 4.691 -32.714 1.00 90.31 78 GLU A CA 1
ATOM 609 C C . GLU A 1 78 ? 19.813 3.845 -33.092 1.00 90.31 78 GLU A C 1
ATOM 611 O O . GLU A 1 78 ? 20.601 3.456 -32.229 1.00 90.31 78 GLU A O 1
ATOM 616 N N . LYS A 1 79 ? 20.019 3.598 -34.394 1.00 94.00 79 LYS A N 1
ATOM 617 C CA . LYS A 1 79 ? 21.236 2.943 -34.896 1.00 94.00 79 LYS A CA 1
ATOM 618 C C . LYS A 1 79 ? 22.482 3.772 -34.585 1.00 94.00 79 LYS A C 1
ATOM 620 O O . LYS A 1 79 ? 23.480 3.216 -34.134 1.00 94.00 79 LYS A O 1
ATOM 625 N N . GLY A 1 80 ? 22.434 5.089 -34.793 1.00 92.56 80 GLY A N 1
ATOM 626 C CA . GLY A 1 80 ? 23.523 6.002 -34.438 1.00 92.56 80 GLY A CA 1
ATOM 627 C C . GLY A 1 80 ? 23.858 5.985 -32.944 1.00 92.56 80 GLY A C 1
ATOM 628 O O . GLY A 1 80 ? 25.016 5.792 -32.578 1.00 92.56 80 GLY A O 1
ATOM 629 N N . GLU A 1 81 ? 22.851 6.110 -32.082 1.00 93.62 81 GLU A N 1
ATOM 630 C CA . GLU A 1 81 ? 22.999 6.079 -30.619 1.00 93.62 81 GLU A CA 1
ATOM 631 C C . GLU A 1 81 ? 23.559 4.740 -30.121 1.00 93.62 81 GLU A C 1
ATOM 633 O O . GLU A 1 81 ? 24.420 4.689 -29.234 1.00 93.62 81 GLU A O 1
ATOM 638 N N . TYR A 1 82 ? 23.118 3.635 -30.726 1.00 95.81 82 TYR A N 1
ATOM 639 C CA . TYR A 1 82 ? 23.635 2.316 -30.394 1.00 95.81 82 TYR A CA 1
ATOM 640 C C . TYR A 1 82 ? 25.126 2.184 -30.716 1.00 95.81 82 TYR A C 1
ATOM 642 O O . TYR A 1 82 ? 25.885 1.687 -29.884 1.00 95.81 82 TYR A O 1
ATOM 650 N N . VAL A 1 83 ? 25.562 2.678 -31.879 1.00 96.12 83 VAL A N 1
ATOM 651 C CA . VAL A 1 83 ? 26.984 2.687 -32.259 1.00 96.12 83 VAL A CA 1
ATOM 652 C C . VAL A 1 83 ? 27.807 3.592 -31.341 1.00 96.12 83 VAL A C 1
ATOM 654 O O . VAL A 1 83 ? 28.924 3.232 -30.981 1.00 96.12 83 VAL A O 1
ATOM 657 N N . GLN A 1 84 ? 27.272 4.745 -30.937 1.00 94.44 84 GLN A N 1
ATOM 658 C CA . GLN A 1 84 ? 27.995 5.702 -30.092 1.00 94.44 84 GLN A CA 1
ATOM 659 C C . GLN A 1 84 ? 28.187 5.226 -28.647 1.00 94.44 84 GLN A C 1
ATOM 661 O O . GLN A 1 84 ? 29.176 5.590 -28.013 1.00 94.44 84 GLN A O 1
ATOM 666 N N . GLY A 1 85 ? 27.269 4.422 -28.110 1.00 93.38 85 GLY A N 1
ATOM 667 C CA . GLY A 1 85 ? 27.411 3.928 -26.738 1.00 93.38 85 GLY A CA 1
ATOM 668 C C . GLY A 1 85 ? 26.479 2.796 -26.326 1.00 93.38 85 GLY A C 1
ATOM 669 O O . GLY A 1 85 ? 26.734 2.152 -25.308 1.00 93.38 85 GLY A O 1
ATOM 670 N N . GLY A 1 86 ? 25.418 2.512 -27.087 1.00 94.44 86 GLY A N 1
ATOM 671 C CA . GLY A 1 86 ? 24.516 1.397 -26.781 1.00 94.44 86 GLY A CA 1
ATOM 672 C C . GLY A 1 86 ? 25.200 0.028 -26.811 1.00 94.44 86 GLY A C 1
ATOM 673 O O . GLY A 1 86 ? 24.923 -0.791 -25.939 1.00 94.44 86 GLY A O 1
ATOM 674 N N . LEU A 1 87 ? 26.145 -0.205 -27.730 1.00 96.44 87 LEU A N 1
ATOM 675 C CA . LEU A 1 87 ? 26.912 -1.454 -27.768 1.00 96.44 87 LEU A CA 1
ATOM 676 C C . LEU A 1 87 ? 27.741 -1.655 -26.494 1.00 96.44 87 LEU A C 1
ATOM 678 O O . LEU A 1 87 ? 27.687 -2.725 -25.897 1.00 96.44 87 LEU A O 1
ATOM 682 N N . THR A 1 88 ? 28.469 -0.631 -26.050 1.00 97.06 88 THR A N 1
ATOM 683 C CA . THR A 1 88 ? 29.276 -0.702 -24.822 1.00 97.06 88 THR A CA 1
ATOM 684 C C . THR A 1 88 ? 28.404 -1.014 -23.607 1.00 97.06 88 THR A C 1
ATOM 686 O O . THR A 1 88 ? 28.759 -1.857 -22.787 1.00 97.06 88 THR A O 1
ATOM 689 N N . LYS A 1 89 ? 27.219 -0.393 -23.513 1.00 93.88 89 LYS A N 1
ATOM 690 C CA . LYS A 1 89 ? 26.238 -0.704 -22.462 1.00 93.88 89 LYS A CA 1
ATOM 691 C C . LYS A 1 89 ? 25.767 -2.159 -22.536 1.00 93.88 89 LYS A C 1
ATOM 693 O O . LYS A 1 89 ? 25.689 -2.826 -21.510 1.00 93.88 89 LYS A O 1
ATOM 698 N N . ALA A 1 90 ? 25.489 -2.669 -23.735 1.00 93.00 90 ALA A N 1
ATOM 699 C CA . ALA A 1 90 ? 25.072 -4.055 -23.925 1.00 93.00 90 ALA A CA 1
ATOM 700 C C . ALA A 1 90 ? 26.183 -5.058 -23.562 1.00 93.00 90 ALA A C 1
ATOM 702 O O . ALA A 1 90 ? 25.907 -6.072 -22.930 1.00 93.00 90 ALA A O 1
ATOM 703 N N . GLN A 1 91 ? 27.442 -4.759 -23.893 1.00 95.12 91 GLN A N 1
ATOM 704 C CA . GLN A 1 91 ? 28.596 -5.575 -23.495 1.00 95.12 91 GLN A CA 1
ATOM 705 C C . GLN A 1 91 ? 28.779 -5.611 -21.975 1.00 95.12 91 GLN A C 1
ATOM 707 O O . GLN A 1 91 ? 29.085 -6.658 -21.409 1.00 95.12 91 GLN A O 1
ATOM 712 N N . GLU A 1 92 ? 28.558 -4.482 -21.304 1.00 93.88 92 GLU A N 1
ATOM 713 C CA . GLU A 1 92 ? 28.599 -4.413 -19.846 1.00 93.88 92 GLU A CA 1
ATOM 714 C C . GLU A 1 92 ? 27.475 -5.241 -19.204 1.00 93.88 92 GLU A C 1
ATOM 716 O O . GLU A 1 92 ? 27.722 -5.998 -18.265 1.00 93.88 92 GLU A O 1
ATOM 721 N N . LEU A 1 93 ? 26.258 -5.189 -19.758 1.00 89.25 93 LEU A N 1
ATOM 722 C CA . LEU A 1 93 ? 25.161 -6.064 -19.334 1.00 89.25 93 LEU A CA 1
ATOM 723 C C . LEU A 1 93 ? 25.494 -7.543 -19.547 1.00 89.25 93 LEU A C 1
ATOM 725 O O . LEU A 1 93 ? 25.177 -8.365 -18.690 1.00 89.25 93 LEU A O 1
ATOM 729 N N . ASP A 1 94 ? 26.153 -7.892 -20.648 1.00 92.75 94 ASP A N 1
ATOM 730 C CA . ASP A 1 94 ? 26.613 -9.258 -20.904 1.00 92.75 94 ASP A CA 1
ATOM 731 C C . ASP A 1 94 ? 27.668 -9.715 -19.894 1.00 92.75 94 ASP A C 1
ATOM 733 O O . ASP A 1 94 ? 27.594 -10.841 -19.393 1.00 92.75 94 ASP A O 1
ATOM 737 N N . ARG A 1 95 ? 28.593 -8.828 -19.512 1.00 92.19 95 ARG A N 1
ATOM 738 C CA . ARG A 1 95 ? 29.578 -9.082 -18.455 1.00 92.19 95 ARG A CA 1
ATOM 739 C C . ARG A 1 95 ? 28.906 -9.340 -17.106 1.00 92.19 95 ARG A C 1
ATOM 741 O O . ARG A 1 95 ? 29.276 -10.289 -16.421 1.00 92.19 95 ARG A O 1
ATOM 748 N N . ILE A 1 96 ? 27.920 -8.522 -16.737 1.00 88.56 96 ILE A N 1
ATOM 749 C CA . ILE A 1 96 ? 27.175 -8.648 -15.474 1.00 88.56 96 ILE A CA 1
ATOM 750 C C . ILE A 1 96 ? 26.332 -9.932 -15.455 1.00 88.56 96 ILE A C 1
ATOM 752 O O . ILE A 1 96 ? 26.297 -10.637 -14.449 1.00 88.56 96 ILE A O 1
ATOM 756 N N . ASN A 1 97 ? 25.678 -10.266 -16.571 1.00 86.19 97 ASN A N 1
ATOM 757 C CA . ASN A 1 97 ? 24.745 -11.394 -16.660 1.00 86.19 97 ASN A CA 1
ATOM 758 C C . ASN A 1 97 ? 25.391 -12.709 -17.128 1.00 86.19 97 ASN A C 1
ATOM 760 O O . ASN A 1 97 ? 24.685 -13.699 -17.326 1.00 86.19 97 ASN A O 1
ATOM 764 N N . GLY A 1 98 ? 26.708 -12.738 -17.352 1.00 90.75 98 GLY A N 1
ATOM 765 C CA . GLY A 1 98 ? 27.411 -13.915 -17.871 1.00 90.75 98 GLY A CA 1
ATOM 766 C C . GLY A 1 98 ? 26.880 -14.384 -19.232 1.00 90.75 98 GLY A C 1
ATOM 767 O O . GLY A 1 98 ? 26.751 -15.586 -19.453 1.00 90.75 98 GLY A O 1
ATOM 768 N N . ASN A 1 99 ? 26.533 -13.443 -20.119 1.00 88.44 99 ASN A N 1
ATOM 769 C CA . ASN A 1 99 ? 25.905 -13.660 -21.435 1.00 88.44 99 ASN A CA 1
ATOM 770 C C . ASN A 1 99 ? 24.525 -14.348 -21.414 1.00 88.44 99 ASN A C 1
ATOM 772 O O . ASN A 1 99 ? 24.063 -14.823 -22.448 1.00 88.44 99 ASN A O 1
ATOM 776 N N . ARG A 1 100 ? 23.850 -14.407 -20.259 1.00 88.81 100 ARG A N 1
ATOM 777 C CA . ARG A 1 100 ? 22.512 -15.009 -20.099 1.00 88.81 100 ARG A CA 1
ATOM 778 C C . ARG A 1 100 ? 21.424 -13.953 -19.911 1.00 88.81 100 ARG A C 1
ATOM 780 O O . ARG A 1 100 ? 20.525 -14.114 -19.091 1.00 88.81 100 ARG A O 1
ATOM 787 N N . TYR A 1 101 ? 21.533 -12.841 -20.630 1.00 88.56 101 TYR A N 1
ATOM 788 C CA . TYR A 1 101 ? 20.639 -11.697 -20.465 1.00 88.56 101 TYR A CA 1
ATOM 789 C C . TYR A 1 101 ? 19.168 -12.064 -20.702 1.00 88.56 101 TYR A C 1
ATOM 791 O O . TYR A 1 101 ? 18.339 -11.799 -19.839 1.00 88.56 101 TYR A O 1
ATOM 799 N N . GLU A 1 102 ? 18.840 -12.725 -21.816 1.00 86.19 102 GLU A N 1
ATOM 800 C CA . GLU A 1 102 ? 17.449 -13.096 -22.126 1.00 86.19 102 GLU A CA 1
ATOM 801 C C . GLU A 1 102 ? 16.867 -14.081 -21.097 1.00 86.19 102 GLU A C 1
ATOM 803 O O . GLU A 1 102 ? 15.712 -13.941 -20.703 1.00 86.19 102 GLU A O 1
ATOM 808 N N . GLU A 1 103 ? 17.674 -15.026 -20.595 1.00 88.75 103 GLU A N 1
ATOM 809 C CA . GLU A 1 103 ? 17.277 -15.942 -19.513 1.00 88.75 103 GLU A CA 1
ATOM 810 C C . GLU A 1 103 ? 16.980 -15.172 -18.219 1.00 88.75 103 GLU A C 1
ATOM 812 O O . GLU A 1 103 ? 15.957 -15.408 -17.580 1.00 88.75 103 GLU A O 1
ATOM 817 N N . LYS A 1 104 ? 17.848 -14.225 -17.841 1.00 86.25 104 LYS A N 1
ATOM 818 C CA . LYS A 1 104 ? 17.679 -13.397 -16.639 1.00 86.25 104 LYS A CA 1
ATOM 819 C C . LYS A 1 104 ? 16.458 -12.488 -16.736 1.00 86.25 104 LYS A C 1
ATOM 821 O O . LYS A 1 104 ? 15.696 -12.409 -15.777 1.00 86.25 104 LYS A O 1
ATOM 826 N N . VAL A 1 105 ? 16.239 -11.866 -17.892 1.00 85.75 105 VAL A N 1
ATOM 827 C CA . VAL A 1 105 ? 15.050 -11.044 -18.152 1.00 85.75 105 VAL A CA 1
ATOM 828 C C . VAL A 1 105 ? 13.784 -11.893 -18.082 1.00 85.75 105 VAL A C 1
ATOM 830 O O . VAL A 1 105 ? 12.835 -11.500 -17.412 1.00 85.75 105 VAL A O 1
ATOM 833 N N . ALA A 1 106 ? 13.770 -13.077 -18.701 1.00 87.00 106 ALA A N 1
ATOM 834 C CA . ALA A 1 106 ? 12.624 -13.983 -18.636 1.00 87.00 106 ALA A CA 1
ATOM 835 C C . ALA A 1 106 ? 12.358 -14.484 -17.205 1.00 87.00 106 ALA A C 1
ATOM 837 O O . ALA A 1 106 ? 11.207 -14.557 -16.776 1.00 87.00 106 ALA A O 1
ATOM 838 N N . ALA A 1 107 ? 13.413 -14.794 -16.446 1.00 89.44 107 ALA A N 1
ATOM 839 C CA . ALA A 1 107 ? 13.300 -15.193 -15.047 1.00 89.44 107 ALA A CA 1
ATOM 840 C C . ALA A 1 107 ? 12.737 -14.061 -14.174 1.00 89.44 107 ALA A C 1
ATOM 842 O O . ALA A 1 107 ? 11.847 -14.315 -13.366 1.00 89.44 107 ALA A O 1
ATOM 84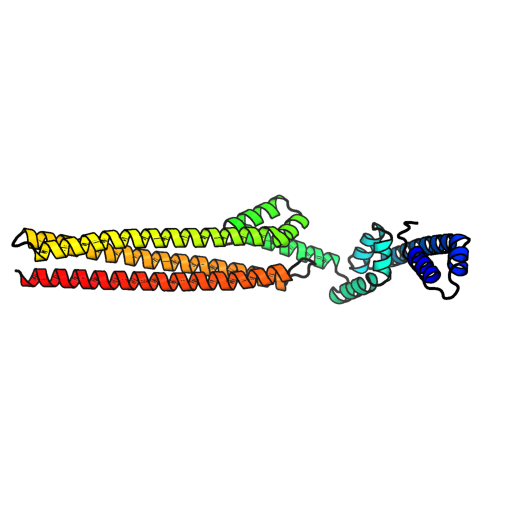3 N N . GLN A 1 108 ? 13.197 -12.820 -14.366 1.00 87.81 108 GLN A N 1
ATOM 844 C CA . GLN A 1 108 ? 12.663 -11.656 -13.654 1.00 87.81 108 GLN A CA 1
ATOM 845 C C . GLN A 1 108 ? 11.208 -11.380 -14.041 1.00 87.81 108 GLN A C 1
ATOM 847 O O . GLN A 1 108 ? 10.378 -11.188 -13.166 1.00 87.81 108 GLN A O 1
ATOM 852 N N . ALA A 1 109 ? 10.868 -11.433 -15.329 1.00 88.62 109 ALA A N 1
ATOM 853 C CA . ALA A 1 109 ? 9.497 -11.260 -15.805 1.00 88.62 109 ALA A CA 1
ATOM 854 C C . ALA A 1 109 ? 8.538 -12.306 -15.208 1.00 88.62 109 ALA A C 1
ATOM 856 O O . ALA A 1 109 ? 7.379 -12.019 -14.904 1.00 88.62 109 ALA A O 1
ATOM 857 N N . ARG A 1 110 ? 9.021 -13.537 -15.009 1.00 91.00 110 ARG A N 1
ATOM 858 C CA . ARG A 1 110 ? 8.278 -14.567 -14.283 1.00 91.00 110 ARG A CA 1
ATOM 859 C C . ARG A 1 110 ? 8.158 -14.244 -12.793 1.00 91.00 110 ARG A C 1
ATOM 861 O O . ARG A 1 110 ? 7.057 -14.339 -12.270 1.00 91.00 110 ARG A O 1
ATOM 868 N N . ALA A 1 111 ? 9.243 -13.831 -12.140 1.00 91.62 111 ALA A N 1
ATOM 869 C CA . ALA A 1 111 ? 9.219 -13.433 -10.733 1.00 91.62 111 ALA A CA 1
ATOM 870 C C . ALA A 1 111 ? 8.258 -12.258 -10.480 1.00 91.62 111 ALA A C 1
ATOM 872 O O . ALA A 1 111 ? 7.506 -12.284 -9.513 1.00 91.62 111 ALA A O 1
ATOM 873 N N . ASP A 1 112 ? 8.221 -11.271 -11.377 1.00 91.62 112 ASP A N 1
ATOM 874 C CA . ASP A 1 112 ? 7.302 -10.135 -11.299 1.00 91.62 112 ASP A CA 1
ATOM 875 C C . ASP A 1 112 ? 5.842 -10.597 -11.441 1.00 91.62 112 ASP A C 1
ATOM 877 O O . ASP A 1 112 ? 4.988 -10.175 -10.665 1.00 91.62 112 ASP A O 1
ATOM 881 N N . ARG A 1 113 ? 5.541 -11.508 -12.382 1.00 92.94 113 ARG A N 1
ATOM 882 C CA . ARG A 1 113 ? 4.201 -12.119 -12.501 1.00 92.94 113 ARG A CA 1
ATOM 883 C C . ARG A 1 113 ? 3.807 -12.898 -11.249 1.00 92.94 113 ARG A C 1
ATOM 885 O O . ARG A 1 113 ? 2.688 -12.734 -10.771 1.00 92.94 113 ARG A O 1
ATOM 892 N N . ASP A 1 114 ? 4.704 -13.742 -10.745 1.00 94.19 114 ASP A N 1
ATOM 893 C CA . ASP A 1 114 ? 4.465 -14.565 -9.558 1.00 94.19 114 ASP A CA 1
ATOM 894 C C . ASP A 1 114 ? 4.216 -13.668 -8.331 1.00 94.19 114 ASP A C 1
ATOM 896 O O . ASP A 1 114 ? 3.303 -13.930 -7.550 1.00 94.19 114 ASP A O 1
ATOM 900 N N . TYR A 1 115 ? 4.946 -12.554 -8.213 1.00 94.50 115 TYR A N 1
ATOM 901 C CA . TYR A 1 115 ? 4.738 -11.576 -7.148 1.00 94.50 115 TYR A CA 1
ATOM 902 C C . TYR A 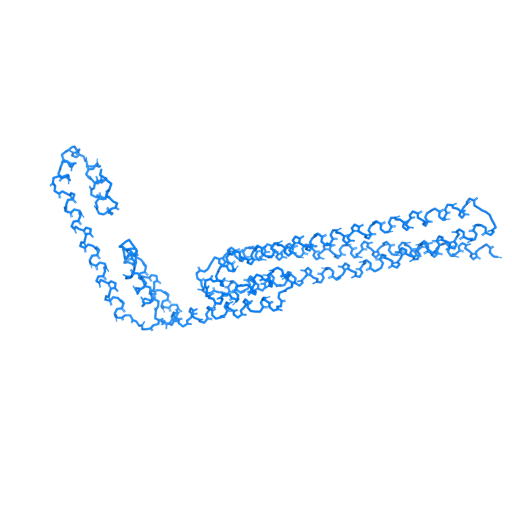1 115 ? 3.400 -10.835 -7.281 1.00 94.50 115 TYR A C 1
ATOM 904 O O . TYR A 1 115 ? 2.665 -10.705 -6.306 1.00 94.50 115 TYR A O 1
ATOM 912 N N . VAL A 1 116 ? 3.005 -10.416 -8.490 1.00 95.12 116 VAL A N 1
ATOM 913 C CA . VAL A 1 116 ? 1.663 -9.842 -8.706 1.00 95.12 116 VAL A CA 1
ATOM 914 C C . VAL A 1 116 ? 0.563 -10.867 -8.399 1.00 95.12 116 VAL A C 1
ATOM 916 O O . VAL A 1 116 ? -0.475 -10.494 -7.857 1.00 95.12 116 VAL A O 1
ATOM 919 N N . ALA A 1 117 ? 0.777 -12.155 -8.681 1.00 96.75 117 ALA A N 1
ATOM 920 C CA . ALA A 1 117 ? -0.147 -13.222 -8.291 1.00 96.75 117 ALA A CA 1
ATOM 921 C C . ALA A 1 117 ? -0.259 -13.379 -6.769 1.00 96.75 117 ALA A C 1
ATOM 923 O O . ALA A 1 117 ? -1.360 -13.588 -6.256 1.00 96.75 117 ALA A O 1
ATOM 924 N N . GLU A 1 118 ? 0.845 -13.229 -6.040 1.00 96.56 118 GLU A N 1
ATOM 925 C CA . GLU A 1 118 ? 0.821 -13.186 -4.580 1.00 96.56 118 GLU A CA 1
ATOM 926 C C . GLU A 1 118 ? 0.046 -11.971 -4.056 1.00 96.56 118 GLU A C 1
ATOM 928 O O . GLU A 1 118 ? -0.843 -12.143 -3.218 1.00 96.56 118 GLU A O 1
ATOM 933 N N . LEU A 1 119 ? 0.299 -10.776 -4.602 1.00 96.31 119 LEU A N 1
ATOM 934 C CA . LEU A 1 119 ? -0.444 -9.565 -4.243 1.00 96.31 119 LEU A CA 1
ATOM 935 C C . LEU A 1 119 ? -1.943 -9.737 -4.503 1.00 96.31 119 LEU A C 1
ATOM 937 O O . LEU A 1 119 ? -2.748 -9.471 -3.618 1.00 96.31 119 LEU A O 1
ATOM 941 N N . ALA A 1 120 ? -2.332 -10.254 -5.670 1.00 97.31 120 ALA A N 1
ATOM 942 C CA . ALA A 1 120 ? -3.731 -10.531 -5.998 1.00 97.31 120 ALA A CA 1
ATOM 943 C C . ALA A 1 120 ? -4.407 -11.448 -4.966 1.00 97.31 120 ALA A C 1
ATOM 945 O O . ALA A 1 120 ? -5.557 -11.227 -4.591 1.00 97.31 120 ALA A O 1
ATOM 946 N N . ALA A 1 121 ? -3.689 -12.459 -4.475 1.00 96.81 121 ALA A N 1
ATOM 947 C CA . ALA A 1 121 ? -4.237 -13.443 -3.552 1.00 96.81 121 ALA A CA 1
ATOM 948 C C . ALA A 1 121 ? -4.247 -12.987 -2.083 1.00 96.81 121 ALA A C 1
ATOM 950 O O . ALA A 1 121 ? -5.118 -13.419 -1.324 1.00 96.81 121 ALA A O 1
ATOM 951 N N . ARG A 1 122 ? -3.258 -12.193 -1.653 1.00 95.31 122 ARG A N 1
ATOM 952 C CA . ARG A 1 122 ? -2.939 -12.021 -0.223 1.00 95.31 122 ARG A CA 1
ATOM 953 C C . ARG A 1 122 ? -2.753 -10.588 0.246 1.00 95.31 122 ARG A C 1
ATOM 955 O O . ARG A 1 122 ? -2.710 -10.394 1.459 1.00 95.31 122 ARG A O 1
ATOM 962 N N . ASP A 1 123 ? -2.649 -9.610 -0.652 1.00 96.06 123 ASP A N 1
ATOM 963 C CA . ASP A 1 123 ? -2.456 -8.221 -0.231 1.00 96.06 123 ASP A CA 1
ATOM 964 C C . ASP A 1 123 ? -3.606 -7.794 0.705 1.00 96.06 123 ASP A C 1
ATOM 966 O O . ASP A 1 123 ? -4.762 -8.122 0.421 1.00 96.06 123 ASP A O 1
ATOM 970 N N . PRO A 1 124 ? -3.349 -7.117 1.839 1.00 95.19 124 PRO A N 1
ATOM 971 C CA . PRO A 1 124 ? -4.406 -6.698 2.762 1.00 95.19 124 PRO A CA 1
ATOM 972 C C . PRO A 1 124 ? -5.370 -5.672 2.140 1.00 95.19 124 PRO A C 1
ATOM 974 O O . PRO A 1 124 ? -6.550 -5.631 2.506 1.00 95.19 124 PRO A O 1
ATOM 977 N N . GLY A 1 125 ? -4.904 -4.884 1.170 1.00 95.62 125 GLY A N 1
ATOM 978 C CA . GLY A 1 125 ? -5.644 -3.859 0.446 1.00 95.62 125 GLY A CA 1
ATOM 979 C C . GLY A 1 125 ? -6.563 -4.437 -0.634 1.00 95.62 125 GLY A C 1
ATOM 980 O O . GLY A 1 125 ? -6.086 -5.010 -1.617 1.00 95.62 125 GLY A O 1
ATOM 981 N N . PRO A 1 126 ? -7.900 -4.316 -0.509 1.00 96.50 126 PRO A N 1
ATOM 982 C CA . PRO A 1 126 ? -8.816 -4.814 -1.533 1.00 96.50 126 PRO A CA 1
ATOM 983 C C . PRO A 1 126 ? -8.618 -4.162 -2.906 1.00 96.50 126 PRO A C 1
ATOM 985 O O . PRO A 1 126 ? -8.817 -4.837 -3.918 1.00 96.50 126 PRO A O 1
ATOM 988 N N . GLN A 1 127 ? -8.238 -2.883 -2.972 1.00 97.44 127 GLN A N 1
ATOM 989 C CA . GLN A 1 127 ? -8.009 -2.216 -4.252 1.00 97.44 127 GLN A CA 1
ATOM 990 C C . GLN A 1 127 ? -6.711 -2.701 -4.896 1.00 97.44 127 GLN A C 1
ATOM 992 O O . GLN A 1 127 ? -6.695 -2.929 -6.108 1.00 97.44 127 GLN A O 1
ATOM 997 N N . VAL A 1 128 ? -5.639 -2.900 -4.118 1.00 96.94 128 VAL A N 1
ATOM 998 C CA . VAL A 1 128 ? -4.387 -3.484 -4.631 1.00 96.94 128 VAL A CA 1
ATOM 999 C C . VAL A 1 128 ? -4.622 -4.899 -5.153 1.00 96.94 128 VAL A C 1
ATOM 1001 O O . VAL A 1 128 ? -4.207 -5.185 -6.279 1.00 96.94 128 VAL A O 1
ATOM 1004 N N . ARG A 1 129 ? -5.363 -5.747 -4.420 1.00 97.75 129 ARG A N 1
ATOM 1005 C CA . ARG A 1 129 ? -5.753 -7.084 -4.908 1.00 97.75 129 ARG A CA 1
ATOM 1006 C C . ARG A 1 129 ? -6.475 -7.007 -6.250 1.00 97.75 129 ARG A C 1
ATOM 1008 O O . ARG A 1 129 ? -6.054 -7.646 -7.209 1.00 97.75 129 ARG A O 1
ATOM 1015 N N . ALA A 1 130 ? -7.501 -6.162 -6.356 1.00 97.56 130 ALA A N 1
ATOM 1016 C CA . ALA A 1 130 ? -8.268 -6.003 -7.592 1.00 97.56 130 ALA A CA 1
ATOM 1017 C C . ALA A 1 130 ? -7.412 -5.472 -8.761 1.00 97.56 130 ALA A C 1
ATOM 1019 O O . ALA A 1 130 ? -7.572 -5.892 -9.910 1.00 97.56 130 ALA A O 1
ATOM 1020 N N . ALA A 1 131 ? -6.481 -4.552 -8.490 1.00 96.81 131 ALA A N 1
ATOM 1021 C CA . ALA A 1 131 ? -5.553 -4.044 -9.497 1.00 96.81 131 ALA A CA 1
ATOM 1022 C C . ALA A 1 131 ? -4.574 -5.129 -9.978 1.00 96.81 131 ALA A C 1
ATOM 1024 O O . ALA A 1 131 ? -4.302 -5.215 -11.179 1.00 96.81 131 ALA A O 1
ATOM 1025 N N . ALA A 1 132 ? -4.084 -5.968 -9.065 1.00 97.06 132 ALA A N 1
ATOM 1026 C CA . ALA A 1 132 ? -3.211 -7.093 -9.374 1.00 97.06 132 ALA A CA 1
ATOM 1027 C C . ALA A 1 132 ? -3.950 -8.180 -10.178 1.00 97.06 132 ALA A C 1
ATOM 1029 O O . ALA A 1 132 ? -3.471 -8.591 -11.234 1.00 97.06 132 ALA A O 1
ATOM 1030 N N . GLU A 1 133 ? -5.162 -8.566 -9.766 1.00 97.25 133 GLU A N 1
ATOM 1031 C CA . GLU A 1 133 ? -6.035 -9.484 -10.517 1.00 97.25 133 GLU A CA 1
ATOM 1032 C C . GLU A 1 133 ? -6.275 -8.991 -11.946 1.00 97.25 133 GLU A C 1
ATOM 1034 O O . GLU A 1 133 ? -6.170 -9.753 -12.911 1.00 97.25 133 GLU A O 1
ATOM 1039 N N . ARG A 1 134 ? -6.539 -7.689 -12.108 1.00 95.88 134 ARG A N 1
ATOM 1040 C CA . ARG A 1 134 ? -6.706 -7.085 -13.430 1.00 95.88 134 ARG A CA 1
ATOM 1041 C C . ARG A 1 134 ? -5.438 -7.202 -14.272 1.00 95.88 134 ARG A C 1
ATOM 1043 O O . ARG A 1 134 ? -5.544 -7.549 -15.447 1.00 95.88 134 ARG A O 1
ATOM 1050 N N . ALA A 1 135 ? -4.263 -6.931 -13.708 1.00 95.31 135 ALA A N 1
ATOM 1051 C CA . ALA A 1 135 ? -2.999 -7.062 -14.431 1.00 95.31 135 ALA A CA 1
ATOM 1052 C C . ALA A 1 135 ? -2.761 -8.511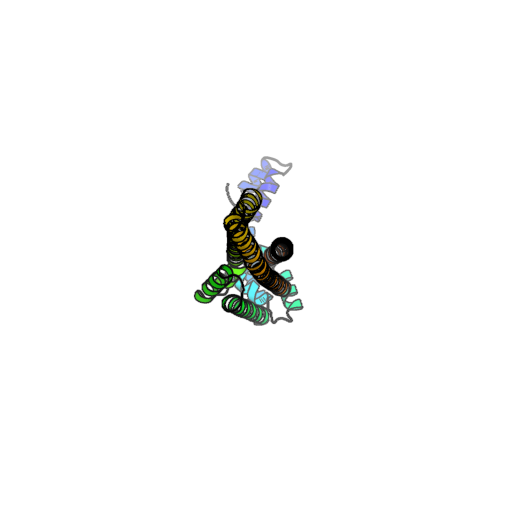 -14.897 1.00 95.31 135 ALA A C 1
ATOM 1054 O O . ALA A 1 135 ? -2.417 -8.742 -16.057 1.00 95.31 135 ALA A O 1
ATOM 1055 N N . LEU A 1 136 ? -3.053 -9.489 -14.035 1.00 96.00 136 LEU A N 1
ATOM 1056 C CA . LEU A 1 136 ? -2.952 -10.917 -14.353 1.00 96.00 136 LEU A CA 1
ATOM 1057 C C . LEU A 1 136 ? -3.968 -11.366 -15.407 1.00 96.00 136 LEU A C 1
ATOM 1059 O O . LEU A 1 136 ? -3.647 -12.218 -16.230 1.00 96.00 136 LEU A O 1
ATOM 1063 N N . SER A 1 137 ? -5.172 -10.783 -15.417 1.00 94.50 137 SER A N 1
ATOM 1064 C CA . SER A 1 137 ? -6.211 -11.113 -16.404 1.00 94.50 137 SER A CA 1
ATOM 1065 C C . SER A 1 137 ? -5.819 -10.743 -17.839 1.00 94.50 137 SER A C 1
ATOM 1067 O O . SER A 1 137 ? -6.246 -11.407 -18.781 1.00 94.50 137 SER A O 1
ATOM 1069 N N . VAL A 1 138 ? -4.988 -9.705 -18.009 1.00 90.50 138 VAL A N 1
ATOM 1070 C CA . VAL A 1 138 ? -4.410 -9.332 -19.310 1.00 90.50 138 VAL A CA 1
ATOM 1071 C C . VAL A 1 138 ? -3.254 -10.273 -19.666 1.00 90.50 138 VAL A C 1
ATOM 1073 O O . VAL A 1 138 ? -3.151 -10.714 -20.807 1.00 90.50 138 VAL A O 1
ATOM 1076 N N . GLY A 1 139 ? -2.421 -10.623 -18.680 1.00 77.88 139 GLY A N 1
ATOM 1077 C CA . GLY A 1 139 ? -1.472 -11.740 -18.752 1.00 77.88 139 GLY A CA 1
ATOM 1078 C C . GLY A 1 139 ? -0.135 -11.467 -19.455 1.00 77.88 139 GLY A C 1
ATOM 1079 O O . GLY A 1 139 ? 0.725 -12.353 -19.482 1.00 77.88 139 GLY A O 1
ATOM 1080 N N . ASP A 1 140 ? 0.089 -10.266 -19.996 1.00 88.12 140 ASP A N 1
ATOM 1081 C CA . ASP A 1 140 ? 1.354 -9.891 -20.638 1.00 88.12 140 ASP A CA 1
ATOM 1082 C C . ASP A 1 140 ? 2.313 -9.124 -19.703 1.00 88.12 140 ASP A C 1
ATOM 1084 O O . ASP A 1 140 ? 1.925 -8.567 -18.676 1.00 88.12 140 ASP A O 1
ATOM 1088 N N . ASP A 1 141 ? 3.606 -9.111 -20.049 1.00 87.25 141 ASP A N 1
ATOM 1089 C CA . ASP A 1 141 ? 4.642 -8.412 -19.266 1.00 87.25 141 ASP A CA 1
ATOM 1090 C C . ASP A 1 141 ? 4.430 -6.894 -19.230 1.00 87.25 141 ASP A C 1
ATOM 1092 O O . ASP A 1 141 ? 4.867 -6.209 -18.303 1.00 87.25 141 ASP A O 1
ATOM 1096 N N . VAL A 1 142 ? 3.734 -6.361 -20.237 1.00 88.06 142 VAL A N 1
ATOM 1097 C CA . VAL A 1 142 ? 3.407 -4.939 -20.324 1.00 88.06 142 VAL A CA 1
ATOM 1098 C C . VAL A 1 142 ? 2.405 -4.570 -19.234 1.00 88.06 142 VAL A C 1
ATOM 1100 O O . VAL A 1 142 ? 2.608 -3.575 -18.542 1.00 88.06 142 VAL A O 1
ATOM 1103 N N . ALA A 1 143 ? 1.363 -5.373 -19.025 1.00 91.38 143 ALA A N 1
ATOM 1104 C CA . ALA A 1 143 ? 0.369 -5.172 -17.981 1.00 91.38 143 ALA A CA 1
ATOM 1105 C C . ALA A 1 143 ? 0.989 -5.248 -16.582 1.00 91.38 143 ALA A C 1
ATOM 1107 O O . ALA A 1 143 ? 0.653 -4.427 -15.730 1.00 91.38 143 ALA A O 1
ATOM 1108 N N . ILE A 1 144 ? 1.938 -6.164 -16.363 1.00 91.94 144 ILE A N 1
ATOM 1109 C CA . ILE A 1 144 ? 2.697 -6.259 -15.106 1.00 91.94 144 ILE A CA 1
ATOM 1110 C C . ILE A 1 144 ? 3.561 -5.010 -14.887 1.00 91.94 144 ILE A C 1
ATOM 1112 O O . ILE A 1 144 ? 3.527 -4.411 -13.813 1.00 91.94 144 ILE A O 1
ATOM 1116 N N . GLY A 1 145 ? 4.273 -4.543 -15.916 1.00 88.12 145 GLY A N 1
ATOM 1117 C CA . GLY A 1 145 ? 5.034 -3.294 -15.826 1.00 88.12 145 GLY A CA 1
ATOM 1118 C C . GLY A 1 145 ? 4.144 -2.070 -15.571 1.00 88.12 145 GLY A C 1
ATOM 1119 O O . GLY A 1 145 ? 4.479 -1.208 -14.759 1.00 88.12 145 GLY A O 1
ATOM 1120 N N . LEU A 1 146 ? 2.977 -1.990 -16.221 1.00 89.88 146 LEU A N 1
ATOM 1121 C CA . LEU A 1 146 ? 1.994 -0.924 -15.991 1.00 89.88 146 LEU A CA 1
ATOM 1122 C C . LEU A 1 146 ? 1.371 -0.997 -14.593 1.00 89.88 146 LEU A C 1
ATOM 1124 O O . LEU A 1 146 ? 1.053 0.047 -14.018 1.00 89.88 146 LEU A O 1
ATOM 1128 N N . PHE A 1 147 ? 1.218 -2.201 -14.038 1.00 93.25 147 PHE A N 1
ATOM 1129 C CA . PHE A 1 147 ? 0.771 -2.392 -12.666 1.00 93.25 147 PHE A CA 1
ATOM 1130 C C . PHE A 1 147 ? 1.710 -1.698 -11.684 1.00 93.25 147 PHE A C 1
ATOM 1132 O O . PHE A 1 147 ? 1.261 -0.787 -10.990 1.00 93.25 147 PHE A O 1
ATOM 1139 N N . PHE A 1 148 ? 3.004 -2.024 -11.691 1.00 89.25 148 PHE A N 1
ATOM 1140 C CA . PHE A 1 148 ? 3.961 -1.373 -10.789 1.00 89.25 148 PHE A CA 1
ATOM 1141 C C . PHE A 1 148 ? 4.103 0.122 -11.071 1.00 89.25 148 PHE A C 1
ATOM 1143 O O . PHE A 1 148 ? 4.152 0.928 -10.142 1.00 89.25 148 PHE A O 1
ATOM 1150 N N . LYS A 1 149 ? 4.100 0.515 -12.350 1.00 86.00 149 LYS A N 1
ATOM 1151 C CA . LYS A 1 149 ? 4.301 1.912 -12.746 1.00 86.00 149 LYS A CA 1
ATOM 1152 C C . LYS A 1 149 ? 3.136 2.836 -12.377 1.00 86.00 149 LYS A C 1
ATOM 1154 O O . LYS A 1 149 ? 3.371 4.002 -12.067 1.00 86.00 149 LYS A O 1
ATOM 1159 N N . TYR A 1 150 ? 1.891 2.360 -12.443 1.00 87.25 150 TYR A N 1
ATOM 1160 C CA . TYR A 1 150 ? 0.711 3.225 -12.314 1.00 87.25 150 TYR A CA 1
ATOM 1161 C C . TYR A 1 150 ? -0.367 2.679 -11.379 1.00 87.25 150 TYR A C 1
ATOM 1163 O O . TYR A 1 150 ? -0.893 3.418 -10.538 1.00 87.25 150 TYR A O 1
ATOM 1171 N N . TYR A 1 151 ? -0.746 1.411 -11.546 1.00 92.31 151 TYR A N 1
ATOM 1172 C CA . TYR A 1 151 ? -1.962 0.896 -10.916 1.00 92.31 151 TYR A CA 1
ATOM 1173 C C . TYR A 1 151 ? -1.770 0.538 -9.448 1.00 92.31 151 TYR A C 1
ATOM 1175 O O . TYR A 1 151 ? -2.649 0.865 -8.657 1.00 92.31 151 TYR A O 1
ATOM 1183 N N . TRP A 1 152 ? -0.624 -0.028 -9.065 1.00 93.31 152 TRP A N 1
ATOM 1184 C CA . TRP A 1 152 ? -0.298 -0.329 -7.671 1.00 93.31 152 TRP A CA 1
ATOM 1185 C C . TRP A 1 152 ? -0.379 0.934 -6.809 1.00 93.31 152 TRP A C 1
ATOM 1187 O O . TRP A 1 152 ? -1.151 1.001 -5.859 1.00 93.31 152 TRP A O 1
ATOM 1197 N N . ALA A 1 153 ? 0.329 1.989 -7.216 1.00 89.56 153 ALA A N 1
ATOM 1198 C CA . ALA A 1 153 ? 0.374 3.264 -6.508 1.00 89.56 153 ALA A CA 1
ATOM 1199 C C . ALA A 1 153 ? -1.010 3.914 -6.326 1.00 89.56 153 ALA A C 1
ATOM 1201 O O . ALA A 1 153 ? -1.273 4.537 -5.290 1.00 89.56 153 ALA A O 1
ATOM 1202 N N . SER A 1 154 ? -1.865 3.803 -7.345 1.00 91.38 154 SER A N 1
ATOM 1203 C CA . SER A 1 154 ? -3.222 4.358 -7.344 1.00 91.38 154 SER A CA 1
ATOM 1204 C C . SER A 1 154 ? -4.163 3.533 -6.470 1.00 91.38 154 SER A C 1
ATOM 1206 O O . SER A 1 154 ? -4.906 4.095 -5.673 1.00 91.38 154 SER A O 1
ATOM 1208 N N . ALA A 1 155 ? -4.097 2.209 -6.584 1.00 94.88 155 ALA A N 1
ATOM 1209 C CA . ALA A 1 155 ? -4.889 1.284 -5.789 1.00 94.88 155 ALA A CA 1
ATOM 1210 C C . ALA A 1 155 ? -4.543 1.378 -4.298 1.00 94.88 155 ALA A C 1
ATOM 1212 O O . ALA A 1 155 ? -5.429 1.572 -3.474 1.00 94.88 155 ALA A O 1
ATOM 1213 N N . ALA A 1 156 ? -3.251 1.386 -3.968 1.00 91.62 156 ALA A N 1
ATOM 1214 C CA . ALA A 1 156 ? -2.776 1.500 -2.595 1.00 91.62 156 ALA A CA 1
ATOM 1215 C C . ALA A 1 156 ? -3.204 2.826 -1.935 1.00 91.62 156 ALA A C 1
ATOM 1217 O O . ALA A 1 156 ? -3.490 2.870 -0.742 1.00 91.62 156 ALA A O 1
ATOM 1218 N N . LYS A 1 157 ? -3.319 3.909 -2.719 1.00 91.44 157 LYS A N 1
ATOM 1219 C CA . LYS A 1 157 ? -3.881 5.182 -2.240 1.00 91.44 157 LYS A CA 1
ATOM 1220 C C . LYS A 1 157 ? -5.369 5.068 -1.904 1.00 91.44 157 LYS A C 1
ATOM 1222 O O . LYS A 1 157 ? -5.810 5.639 -0.916 1.00 91.44 157 LYS A O 1
ATOM 1227 N N . LEU A 1 158 ? -6.142 4.365 -2.729 1.00 94.56 158 LEU A N 1
ATOM 1228 C CA . LEU A 1 158 ? -7.565 4.154 -2.465 1.00 94.56 158 LEU A CA 1
ATOM 1229 C C . LEU A 1 158 ? -7.783 3.288 -1.220 1.00 94.56 158 LEU A C 1
ATOM 1231 O O . LEU A 1 158 ? -8.721 3.547 -0.472 1.00 94.56 158 LEU A O 1
ATOM 1235 N N . ASP A 1 159 ? -6.919 2.298 -0.982 1.00 95.50 159 ASP A N 1
ATOM 1236 C CA . ASP A 1 159 ? -6.955 1.486 0.239 1.00 95.50 159 ASP A CA 1
ATOM 1237 C C . ASP A 1 159 ? -6.668 2.327 1.496 1.00 95.50 159 ASP A C 1
ATOM 1239 O O . ASP A 1 159 ? -7.405 2.224 2.477 1.00 95.50 159 ASP A O 1
ATOM 1243 N N . ASP A 1 160 ? -5.670 3.214 1.445 1.00 91.88 160 ASP A N 1
ATOM 1244 C CA . ASP A 1 160 ? -5.371 4.183 2.512 1.00 91.88 160 ASP A CA 1
ATOM 1245 C C . ASP A 1 160 ? -6.557 5.133 2.778 1.00 91.88 160 ASP A C 1
ATOM 1247 O O . ASP A 1 160 ? -7.048 5.245 3.902 1.00 91.88 160 ASP A O 1
ATOM 1251 N N . GLU A 1 161 ? -7.106 5.757 1.732 1.00 93.62 161 GLU A N 1
ATOM 1252 C CA . GLU A 1 161 ? -8.268 6.648 1.856 1.00 93.62 161 GLU A CA 1
ATOM 1253 C C . GLU A 1 161 ? -9.514 5.929 2.401 1.00 93.62 161 GLU A C 1
ATOM 1255 O O . GLU A 1 161 ? -10.293 6.515 3.162 1.00 93.62 161 GLU A O 1
ATOM 1260 N N . ALA A 1 162 ? -9.727 4.670 2.010 1.00 94.25 162 ALA A N 1
ATOM 1261 C CA . ALA A 1 162 ? -10.832 3.857 2.502 1.00 94.25 162 ALA A CA 1
ATOM 1262 C C . ALA A 1 162 ? -10.656 3.509 3.985 1.00 94.25 162 ALA A C 1
ATOM 1264 O O . ALA A 1 162 ? -11.616 3.625 4.749 1.00 94.25 162 ALA A O 1
ATOM 1265 N N . PHE A 1 163 ? -9.441 3.137 4.399 1.00 94.62 163 PHE A N 1
ATOM 1266 C CA . PHE A 1 163 ? -9.130 2.852 5.795 1.00 94.62 163 PHE A CA 1
ATOM 1267 C C . PHE A 1 163 ? -9.351 4.076 6.682 1.00 94.62 163 PHE A C 1
ATOM 1269 O O . PHE A 1 163 ? -10.125 3.997 7.634 1.00 94.62 163 PHE A O 1
ATOM 1276 N N . ARG A 1 164 ? -8.757 5.227 6.336 1.00 93.94 164 ARG A N 1
ATOM 1277 C CA . ARG A 1 164 ? -8.884 6.454 7.143 1.00 93.94 164 ARG A CA 1
ATOM 1278 C C . ARG A 1 164 ? -10.329 6.895 7.299 1.00 93.94 164 ARG A C 1
ATOM 1280 O O . ARG A 1 164 ? -10.741 7.316 8.376 1.00 93.94 164 ARG A O 1
ATOM 1287 N N . ARG A 1 165 ? -11.122 6.772 6.232 1.00 94.12 165 ARG A N 1
ATOM 1288 C CA . ARG A 1 165 ? -12.558 7.060 6.283 1.00 94.12 165 ARG A CA 1
ATOM 1289 C C . ARG A 1 165 ? -13.283 6.106 7.225 1.00 94.12 165 ARG A C 1
ATOM 1291 O O . ARG A 1 165 ? -14.029 6.566 8.078 1.00 94.12 165 ARG A O 1
ATOM 1298 N N . GLY A 1 166 ? -13.035 4.802 7.099 1.00 92.81 166 GLY A N 1
ATOM 1299 C CA . GLY A 1 166 ? -13.633 3.799 7.977 1.00 92.81 166 GLY A CA 1
ATOM 1300 C C . GLY A 1 166 ? -13.268 4.012 9.446 1.00 92.81 166 GLY A C 1
ATOM 1301 O O . GLY A 1 166 ? -14.136 3.918 10.310 1.00 92.81 166 GLY A O 1
ATOM 1302 N N . ALA A 1 167 ? -12.014 4.362 9.729 1.00 91.62 167 ALA A N 1
ATOM 1303 C CA . ALA A 1 167 ? -11.553 4.641 11.081 1.00 91.62 167 ALA A CA 1
ATOM 1304 C C . ALA A 1 167 ? -12.167 5.936 11.648 1.00 91.62 167 ALA A C 1
ATOM 1306 O O . ALA A 1 167 ? -12.599 5.951 12.798 1.00 91.62 167 ALA A O 1
ATOM 1307 N N . ALA A 1 168 ? -12.295 6.992 10.839 1.00 91.62 168 ALA A N 1
ATOM 1308 C CA . ALA A 1 168 ? -12.984 8.222 11.236 1.00 91.62 168 ALA A CA 1
ATOM 1309 C C . ALA A 1 168 ? -14.487 8.000 11.501 1.00 91.62 168 ALA A C 1
ATOM 1311 O O . ALA A 1 168 ? -15.026 8.517 12.481 1.00 91.62 168 ALA A O 1
ATOM 1312 N N . ASP A 1 169 ? -15.162 7.205 10.665 1.00 91.44 169 ASP A N 1
ATOM 1313 C CA . ASP A 1 169 ? -16.574 6.850 10.855 1.00 91.44 169 ASP A CA 1
ATOM 1314 C C . ASP A 1 169 ? -16.770 6.014 12.133 1.00 91.44 169 ASP A C 1
ATOM 1316 O O . ASP A 1 169 ? -17.711 6.248 12.899 1.00 91.44 169 ASP A O 1
ATOM 1320 N N . LEU A 1 170 ? -15.862 5.065 12.391 1.00 90.31 170 LEU A N 1
ATOM 1321 C CA . LEU A 1 170 ? -15.835 4.264 13.615 1.00 90.31 170 LEU A CA 1
ATOM 1322 C C . LEU A 1 170 ? -15.663 5.154 14.853 1.00 90.31 170 LEU A C 1
ATOM 1324 O O . LEU A 1 170 ? -16.418 5.014 15.818 1.00 90.31 170 LEU A O 1
ATOM 1328 N N . ASP A 1 171 ? -14.707 6.083 14.811 1.00 90.19 171 ASP A N 1
ATOM 1329 C CA . ASP A 1 171 ? -14.435 7.024 15.896 1.00 90.19 171 ASP A CA 1
ATOM 1330 C C . ASP A 1 171 ? -15.663 7.884 16.224 1.00 90.19 171 ASP A C 1
ATOM 1332 O O . ASP A 1 171 ? -16.142 7.926 17.364 1.00 90.19 171 ASP A O 1
ATOM 1336 N N . ALA A 1 172 ? -16.257 8.493 15.194 1.00 91.06 172 ALA A N 1
ATOM 1337 C CA . ALA A 1 172 ? -17.444 9.326 15.331 1.00 91.06 172 ALA A CA 1
ATOM 1338 C C . ALA A 1 172 ? -18.641 8.547 15.903 1.00 91.06 172 ALA A C 1
ATOM 1340 O O . ALA A 1 172 ? -19.376 9.063 16.757 1.00 91.06 172 ALA A O 1
ATOM 1341 N N . ALA A 1 173 ? -18.838 7.297 15.469 1.00 92.12 173 ALA A N 1
ATOM 1342 C CA . ALA A 1 173 ? -19.910 6.442 15.965 1.00 92.12 173 ALA A CA 1
ATOM 1343 C C . ALA A 1 173 ? -19.765 6.158 17.469 1.00 92.12 173 ALA A C 1
ATOM 1345 O O . ALA A 1 173 ? -20.740 6.290 18.220 1.00 92.12 173 ALA A O 1
ATOM 1346 N N . TRP A 1 174 ? -18.554 5.827 17.928 1.00 92.44 174 TRP A N 1
ATOM 1347 C CA . TRP A 1 174 ? -18.292 5.567 19.344 1.00 92.44 174 TRP A CA 1
ATOM 1348 C C . TRP A 1 174 ? -18.416 6.820 20.202 1.00 92.44 174 TRP A C 1
ATOM 1350 O O . TRP A 1 174 ? -19.090 6.783 21.237 1.00 92.44 174 TRP A O 1
ATOM 1360 N N . HIS A 1 175 ? -17.859 7.945 19.753 1.00 93.12 175 HIS A N 1
ATOM 1361 C CA . HIS A 1 175 ? -17.981 9.220 20.459 1.00 93.12 175 HIS A CA 1
ATOM 1362 C C . HIS A 1 175 ? -19.435 9.667 20.605 1.00 93.12 175 HIS A C 1
ATOM 1364 O O . HIS A 1 175 ? -19.854 10.055 21.697 1.00 93.12 175 HIS A O 1
ATOM 1370 N N . SER A 1 176 ? -20.238 9.551 19.545 1.00 93.81 176 SER A N 1
ATOM 1371 C CA . SER A 1 176 ? -21.668 9.861 19.608 1.00 93.81 176 SER A CA 1
ATOM 1372 C C . SER A 1 176 ? -22.397 8.971 20.621 1.00 93.81 176 SER A C 1
ATOM 1374 O O . SER A 1 176 ? -23.161 9.466 21.455 1.00 93.81 176 SER A O 1
ATOM 1376 N N . LYS A 1 177 ? -22.114 7.662 20.606 1.00 94.56 177 LYS A N 1
ATOM 1377 C CA . LYS A 1 177 ? -22.741 6.691 21.509 1.00 94.56 177 LYS A CA 1
ATOM 1378 C C . LYS A 1 177 ? -22.395 6.951 22.976 1.00 94.56 177 LYS A C 1
ATOM 1380 O O . LYS A 1 177 ? -23.298 7.001 23.811 1.00 94.56 177 LYS A O 1
ATOM 1385 N N . ILE A 1 178 ? -21.116 7.151 23.294 1.00 95.94 178 ILE A N 1
ATOM 1386 C CA . ILE A 1 178 ? -20.679 7.432 24.667 1.00 95.94 178 ILE A CA 1
ATOM 1387 C C . ILE A 1 178 ? -21.187 8.786 25.154 1.00 95.94 178 ILE A C 1
ATOM 1389 O O . ILE A 1 178 ? -21.575 8.887 26.318 1.00 95.94 178 ILE A O 1
ATOM 1393 N N . ARG A 1 179 ? -21.278 9.801 24.285 1.00 96.38 179 ARG A N 1
ATOM 1394 C CA . ARG A 1 179 ? -21.869 11.096 24.649 1.00 96.38 179 ARG A CA 1
ATOM 1395 C C . ARG A 1 179 ? -23.315 10.933 25.122 1.00 96.38 179 ARG A C 1
ATOM 1397 O O . ARG A 1 179 ? -23.643 11.395 26.209 1.00 96.38 179 ARG A O 1
ATOM 1404 N N . LEU A 1 180 ? -24.154 10.235 24.352 1.00 95.31 180 LEU A N 1
ATOM 1405 C CA . LEU A 1 180 ? -25.562 10.011 24.710 1.00 95.31 180 LEU A CA 1
ATOM 1406 C C . LEU A 1 180 ? -25.716 9.216 26.013 1.00 95.31 180 LEU A C 1
ATOM 1408 O O . LEU A 1 180 ? -26.549 9.553 26.852 1.00 95.31 180 LEU A O 1
ATOM 1412 N N . LEU A 1 181 ? -24.897 8.179 26.209 1.00 96.50 181 LEU A N 1
ATOM 1413 C CA . LEU A 1 181 ? -24.911 7.407 27.453 1.00 96.50 181 LEU A CA 1
ATOM 1414 C C . LEU A 1 181 ? -24.447 8.245 28.651 1.00 96.50 181 LEU A C 1
ATOM 1416 O O . LEU A 1 181 ? -25.020 8.137 29.731 1.00 96.50 181 LEU A O 1
ATOM 1420 N N . THR A 1 182 ? -23.446 9.105 28.456 1.00 96.56 182 THR A N 1
ATOM 1421 C CA . THR A 1 182 ? -22.960 10.027 29.493 1.00 96.56 182 THR A CA 1
ATOM 1422 C C . THR A 1 182 ? -24.040 11.031 29.882 1.00 96.56 182 THR A C 1
ATOM 1424 O O . THR A 1 182 ? -24.276 11.245 31.067 1.00 96.56 182 THR A O 1
ATOM 1427 N N . GLU A 1 183 ? -24.746 11.608 28.907 1.00 96.75 183 GLU A N 1
ATOM 1428 C CA . GLU A 1 183 ? -25.883 12.501 29.160 1.00 96.75 183 GLU A CA 1
ATOM 1429 C C . GLU A 1 183 ? -26.979 11.798 29.979 1.00 96.75 183 GLU A C 1
ATOM 1431 O O . GLU A 1 183 ? -27.473 12.364 30.956 1.00 96.75 183 GLU A O 1
ATOM 1436 N N . ALA A 1 184 ? -27.311 10.548 29.638 1.00 94.75 184 ALA A N 1
ATOM 1437 C CA . ALA A 1 184 ? -28.283 9.747 30.381 1.00 94.75 184 ALA A CA 1
ATOM 1438 C C . ALA A 1 184 ? -27.819 9.438 31.816 1.00 94.75 184 ALA A C 1
ATOM 1440 O O . ALA A 1 184 ? -28.600 9.590 32.757 1.00 94.75 184 ALA A O 1
ATOM 1441 N N . ALA A 1 185 ? -26.551 9.057 31.998 1.00 96.50 185 ALA A N 1
ATOM 1442 C CA . ALA A 1 185 ? -25.980 8.770 33.311 1.00 96.50 185 ALA A CA 1
ATOM 1443 C C . ALA A 1 185 ? -26.010 10.008 34.221 1.00 96.50 185 ALA A C 1
ATOM 1445 O O . ALA A 1 185 ? -26.502 9.943 35.346 1.00 96.50 185 ALA A O 1
ATOM 1446 N N . LEU A 1 186 ? -25.570 11.162 33.711 1.00 96.81 186 LEU A N 1
ATOM 1447 C CA . LEU A 1 186 ? -25.562 12.420 34.462 1.00 96.81 186 LEU A CA 1
ATOM 1448 C C . LEU A 1 186 ? -26.978 12.912 34.796 1.00 96.81 186 LEU A C 1
ATOM 1450 O O . LEU A 1 186 ? -27.204 13.463 35.876 1.00 96.81 186 LEU A O 1
ATOM 1454 N N . ALA A 1 187 ? -27.944 12.711 33.894 1.00 97.00 187 ALA A N 1
ATOM 1455 C CA . ALA A 1 187 ? -29.345 13.028 34.157 1.00 97.00 187 ALA A CA 1
ATOM 1456 C C . ALA A 1 187 ? -29.931 12.139 35.266 1.00 97.00 187 ALA A C 1
ATOM 1458 O O . ALA A 1 187 ? -30.612 12.651 36.156 1.00 97.00 187 ALA A O 1
ATOM 1459 N N . ALA A 1 188 ? -29.626 10.839 35.257 1.00 95.25 188 ALA A N 1
ATOM 1460 C CA . ALA A 1 188 ? -30.045 9.907 36.299 1.00 95.25 188 ALA A CA 1
ATOM 1461 C C . ALA A 1 188 ? -29.412 10.248 37.661 1.00 95.25 188 ALA A C 1
ATOM 1463 O O . ALA A 1 188 ? -30.113 10.306 38.668 1.00 95.25 188 ALA A O 1
ATOM 1464 N N . GLU A 1 189 ? -28.124 10.601 37.700 1.00 94.94 189 GLU A N 1
ATOM 1465 C CA . GLU A 1 189 ? -27.462 11.070 38.929 1.00 94.94 189 GLU A CA 1
ATOM 1466 C C . GLU A 1 189 ? -28.035 12.388 39.459 1.00 94.94 189 GLU A C 1
ATOM 1468 O O . GLU A 1 189 ? -28.054 12.634 40.667 1.00 94.94 189 GLU A O 1
ATOM 1473 N N . LYS A 1 190 ? -28.471 13.281 38.566 1.00 95.88 190 LYS A N 1
ATOM 1474 C CA . LYS A 1 190 ? -29.164 14.506 38.964 1.00 95.88 190 LYS A CA 1
ATOM 1475 C C . LYS A 1 190 ? -30.531 14.177 39.566 1.00 95.88 190 LYS A C 1
ATOM 1477 O O . LYS A 1 190 ? -30.846 14.681 40.639 1.00 95.88 190 LYS A O 1
ATOM 1482 N N . ALA A 1 191 ? -31.298 13.301 38.919 1.00 94.69 191 ALA A N 1
ATOM 1483 C CA . ALA A 1 191 ? -32.593 12.853 39.420 1.00 94.69 191 ALA A CA 1
ATOM 1484 C C . ALA A 1 191 ? -32.474 12.130 40.772 1.00 94.69 191 ALA A C 1
ATOM 1486 O O . ALA A 1 191 ? -33.319 12.346 41.635 1.00 94.69 191 ALA A O 1
ATOM 1487 N N . GLU A 1 192 ? -31.413 11.344 40.988 1.00 94.12 192 GLU A N 1
ATOM 1488 C CA . GLU A 1 192 ? -31.076 10.737 42.284 1.00 94.12 192 GLU A CA 1
ATOM 1489 C C . GLU A 1 192 ? -30.960 11.811 43.373 1.00 94.12 192 GLU A C 1
ATOM 1491 O O . GLU A 1 192 ? -31.601 11.700 44.414 1.00 94.12 192 GLU A O 1
ATOM 1496 N N . ARG A 1 193 ? -30.188 12.875 43.112 1.00 93.75 193 ARG A N 1
ATOM 1497 C CA . ARG A 1 193 ? -29.949 13.976 44.062 1.00 93.75 193 ARG A CA 1
ATOM 1498 C C . ARG A 1 193 ? -31.184 14.832 44.343 1.00 93.75 193 ARG A C 1
ATOM 1500 O O . ARG A 1 193 ? -31.280 15.416 45.418 1.00 93.75 193 ARG A O 1
ATOM 1507 N N . GLU A 1 194 ? -32.084 14.954 43.374 1.00 95.38 194 GLU A N 1
ATOM 1508 C CA . GLU A 1 194 ? -33.274 15.813 43.455 1.00 95.38 194 GLU A CA 1
ATOM 1509 C C . GLU A 1 194 ? -34.534 15.064 43.927 1.00 95.38 194 GLU A C 1
ATOM 1511 O O . GLU A 1 194 ? -35.542 15.697 44.243 1.00 95.38 194 GLU A O 1
ATOM 1516 N N . SER A 1 195 ? -34.487 13.731 43.995 1.00 94.19 195 SER A N 1
ATOM 1517 C CA . SER A 1 195 ? -35.608 12.877 44.406 1.00 94.19 195 SER A CA 1
ATOM 1518 C C . SER A 1 195 ? -35.437 12.344 45.830 1.00 94.19 195 SER A C 1
ATOM 1520 O O . SER A 1 195 ? -34.391 12.482 46.457 1.00 94.19 195 SER A O 1
ATOM 1522 N N . SER A 1 196 ? -36.473 11.685 46.353 1.00 91.44 196 SER A N 1
ATOM 1523 C CA . SER A 1 196 ? -36.426 10.998 47.646 1.00 91.44 196 SER A CA 1
ATOM 1524 C C . SER A 1 196 ? -37.112 9.631 47.590 1.00 91.44 196 SER A C 1
ATOM 1526 O O . SER A 1 196 ? -37.894 9.337 46.680 1.00 91.44 196 SER A O 1
ATOM 1528 N N . GLY A 1 197 ? -36.786 8.771 48.559 1.00 90.56 197 GLY A N 1
ATOM 1529 C CA . GLY A 1 197 ? -37.378 7.441 48.700 1.00 90.56 197 GLY A CA 1
ATOM 1530 C C . GLY A 1 197 ? -37.188 6.565 47.459 1.00 90.56 197 GLY A C 1
ATOM 1531 O O . GLY A 1 197 ? -36.089 6.446 46.921 1.00 90.56 197 GLY A O 1
ATOM 1532 N N . GLU A 1 198 ? -38.274 5.951 46.989 1.00 90.38 198 GLU A N 1
ATOM 1533 C CA . GLU A 1 198 ? -38.251 5.026 45.849 1.00 90.38 198 GLU A CA 1
ATOM 1534 C C . GLU A 1 198 ? -37.755 5.670 44.548 1.00 90.38 198 GLU A C 1
ATOM 1536 O O . GLU A 1 198 ? -37.046 5.034 43.772 1.00 90.38 198 GLU A O 1
ATOM 1541 N N . LEU A 1 199 ? -38.082 6.945 44.317 1.00 91.19 199 LEU A N 1
ATOM 1542 C CA . LEU A 1 199 ? -37.667 7.651 43.104 1.00 91.19 199 LEU A CA 1
ATOM 1543 C C . LEU A 1 199 ? -36.150 7.869 43.066 1.00 91.19 199 LEU A C 1
ATOM 1545 O O . LEU A 1 199 ? -35.543 7.688 42.012 1.00 91.19 199 LEU A O 1
ATOM 1549 N N . ALA A 1 200 ? -35.533 8.183 44.210 1.00 92.12 200 ALA A N 1
ATOM 1550 C CA . ALA A 1 200 ? -34.079 8.298 44.316 1.00 92.12 200 ALA A CA 1
ATOM 1551 C C . ALA A 1 200 ? -33.387 6.944 44.086 1.00 92.12 200 ALA A C 1
ATOM 1553 O O . ALA A 1 200 ? -32.416 6.874 43.334 1.00 92.12 200 ALA A O 1
ATOM 1554 N N . ARG A 1 201 ? -33.929 5.852 44.653 1.00 92.19 201 ARG A N 1
ATOM 1555 C CA . ARG A 1 201 ? -33.412 4.487 44.431 1.00 92.19 201 ARG A CA 1
ATOM 1556 C C . ARG A 1 201 ? -33.495 4.065 42.968 1.00 92.19 201 ARG A C 1
ATOM 1558 O O . ARG A 1 201 ? -32.526 3.540 42.423 1.00 92.19 201 ARG A O 1
ATOM 1565 N N . LYS A 1 202 ? -34.619 4.346 42.304 1.00 94.06 202 LYS A N 1
ATOM 1566 C CA . LYS A 1 202 ? -34.770 4.080 40.870 1.00 94.06 202 LYS A CA 1
ATOM 1567 C C . LYS A 1 202 ? -33.761 4.877 40.040 1.00 94.06 202 LYS A C 1
ATOM 1569 O O . LYS A 1 202 ? -33.062 4.291 39.222 1.00 94.06 202 LYS A O 1
ATOM 1574 N N . ALA A 1 203 ? -33.642 6.182 40.283 1.00 94.56 203 ALA A N 1
ATOM 1575 C CA . ALA A 1 203 ? -32.695 7.034 39.564 1.00 94.56 203 ALA A CA 1
ATOM 1576 C C . ALA A 1 203 ? -31.233 6.590 39.768 1.00 94.56 203 ALA A C 1
ATOM 1578 O O . ALA A 1 203 ? -30.447 6.595 38.823 1.00 94.56 203 ALA A O 1
ATOM 1579 N N . ARG A 1 204 ? -30.883 6.117 40.971 1.00 94.38 204 ARG A N 1
ATOM 1580 C CA . ARG A 1 204 ? -29.581 5.501 41.261 1.00 94.38 204 ARG A CA 1
ATOM 1581 C C . ARG A 1 204 ? -29.352 4.230 40.438 1.00 94.38 204 ARG A C 1
ATOM 1583 O O . ARG A 1 204 ? -28.286 4.071 39.845 1.00 94.38 204 ARG A O 1
ATOM 1590 N N . ALA A 1 205 ? -30.334 3.329 40.391 1.00 95.31 205 ALA A N 1
ATOM 1591 C CA . ALA A 1 205 ? -30.247 2.106 39.594 1.00 95.31 205 ALA A CA 1
ATOM 1592 C C . ALA A 1 205 ? -30.077 2.416 38.095 1.00 95.31 205 ALA A C 1
ATOM 1594 O O . ALA A 1 205 ? -29.230 1.807 37.437 1.00 95.31 205 ALA A O 1
ATOM 1595 N N . ASP A 1 206 ? -30.809 3.411 37.585 1.00 95.56 206 ASP A N 1
ATOM 1596 C CA . ASP A 1 206 ? -30.691 3.894 36.206 1.00 95.56 206 ASP A CA 1
ATOM 1597 C C . ASP A 1 206 ? -29.290 4.484 35.936 1.00 95.56 206 ASP A C 1
ATOM 1599 O O . ASP A 1 206 ? -28.678 4.178 34.910 1.00 95.56 206 ASP A O 1
ATOM 1603 N N . ALA A 1 207 ? -28.726 5.254 36.878 1.00 95.69 207 ALA A N 1
ATOM 1604 C CA . ALA A 1 207 ? -27.362 5.783 36.780 1.00 95.69 207 ALA A CA 1
ATOM 1605 C C . ALA A 1 207 ? -26.306 4.664 36.748 1.00 95.69 207 ALA A C 1
ATOM 1607 O O . ALA A 1 207 ? -25.410 4.679 35.903 1.00 95.69 207 ALA A O 1
ATOM 1608 N N . ILE A 1 208 ? -26.425 3.658 37.624 1.00 96.19 208 ILE A N 1
ATOM 1609 C CA . ILE A 1 208 ? -25.530 2.487 37.642 1.00 96.19 208 ILE A CA 1
ATOM 1610 C C . ILE A 1 208 ? -25.595 1.744 36.304 1.00 96.19 208 ILE A C 1
ATOM 1612 O O . ILE A 1 208 ? -24.554 1.382 35.750 1.00 96.19 208 ILE A O 1
ATOM 1616 N N . ALA A 1 209 ? -26.800 1.516 35.777 1.00 96.56 209 ALA A N 1
ATOM 1617 C CA . ALA A 1 209 ? -26.989 0.840 34.499 1.00 96.56 209 ALA A CA 1
ATOM 1618 C C . ALA A 1 209 ? -26.367 1.632 33.337 1.00 96.56 209 ALA A C 1
ATOM 1620 O O . ALA A 1 209 ? -25.669 1.049 32.506 1.00 96.56 209 ALA A O 1
ATOM 1621 N N . ALA A 1 210 ? -26.551 2.956 33.308 1.00 96.81 210 ALA A N 1
ATOM 1622 C CA . ALA A 1 210 ? -25.962 3.818 32.288 1.00 96.81 210 ALA A CA 1
ATOM 1623 C C . ALA A 1 210 ? -24.423 3.806 32.340 1.00 96.81 210 ALA A C 1
ATOM 1625 O O . ALA A 1 210 ? -23.781 3.621 31.305 1.00 96.81 210 ALA A O 1
ATOM 1626 N N . TRP A 1 211 ? -23.820 3.907 33.531 1.00 98.00 211 TRP A N 1
ATOM 1627 C CA . TRP A 1 211 ? -22.364 3.820 33.687 1.00 98.00 211 TRP A CA 1
ATOM 1628 C C . TRP A 1 211 ? -21.802 2.454 33.285 1.00 98.00 211 TRP A C 1
ATOM 1630 O O . TRP A 1 211 ? -20.787 2.395 32.596 1.00 98.00 211 TRP A O 1
ATOM 1640 N N . ARG A 1 212 ? -22.475 1.350 33.629 1.00 97.75 212 ARG A N 1
ATOM 1641 C CA . ARG A 1 212 ? -22.077 0.012 33.151 1.00 97.75 212 ARG A CA 1
ATOM 1642 C C . ARG A 1 212 ? -22.170 -0.103 31.632 1.00 97.75 212 ARG A C 1
ATOM 1644 O O . ARG A 1 212 ? -21.262 -0.632 31.006 1.00 97.75 212 ARG A O 1
ATOM 1651 N N . SER A 1 213 ? -23.207 0.472 31.024 1.00 97.81 213 SER A N 1
ATOM 1652 C CA . SER A 1 213 ? -23.299 0.509 29.566 1.00 97.81 213 SER A CA 1
ATOM 1653 C C . SER A 1 213 ? -22.164 1.322 28.935 1.00 97.81 213 SER A C 1
ATOM 1655 O O . SER A 1 213 ? -21.741 0.982 27.836 1.00 97.81 213 SER A O 1
ATOM 1657 N N . ILE A 1 214 ? -21.673 2.390 29.571 1.00 98.12 214 ILE A N 1
ATOM 1658 C CA . ILE A 1 214 ? -20.503 3.132 29.070 1.00 98.12 214 ILE A CA 1
ATOM 1659 C C . ILE A 1 214 ? -19.253 2.252 29.136 1.00 98.12 214 ILE A C 1
ATOM 1661 O O . ILE A 1 214 ? -18.516 2.203 28.154 1.00 98.12 214 ILE A O 1
ATOM 1665 N N . ASP A 1 215 ? -19.039 1.535 30.243 1.00 98.19 215 ASP A N 1
ATOM 1666 C CA . ASP A 1 215 ? -17.922 0.592 30.401 1.00 98.19 215 ASP A CA 1
ATOM 1667 C C . ASP A 1 215 ? -17.911 -0.482 29.309 1.00 98.19 215 ASP A C 1
ATOM 1669 O O . ASP A 1 215 ? -16.903 -0.640 28.620 1.00 98.19 215 ASP A O 1
ATOM 1673 N N . ASP A 1 216 ? -19.044 -1.150 29.084 1.00 97.25 216 ASP A N 1
ATOM 1674 C CA . ASP A 1 216 ? -19.162 -2.202 28.070 1.00 97.25 216 ASP A CA 1
ATOM 1675 C C . ASP A 1 216 ? -18.844 -1.671 26.663 1.00 97.25 216 ASP A C 1
ATOM 1677 O O . ASP A 1 216 ? -18.079 -2.272 25.905 1.00 97.25 216 ASP A O 1
ATOM 1681 N N . GLN A 1 217 ? -19.413 -0.516 26.303 1.00 97.38 217 GLN A N 1
ATOM 1682 C CA . GLN A 1 217 ? -19.241 0.060 24.968 1.00 97.38 217 GLN A CA 1
ATOM 1683 C C . GLN A 1 217 ? -17.829 0.611 24.752 1.00 97.38 217 GLN A C 1
ATOM 1685 O O . GLN A 1 217 ? -17.253 0.414 23.684 1.00 97.38 217 GLN A O 1
ATOM 1690 N N . ALA A 1 218 ? -17.249 1.266 25.757 1.00 97.00 218 ALA A N 1
ATOM 1691 C CA . ALA A 1 218 ? -15.883 1.767 25.681 1.00 97.00 218 ALA A CA 1
ATOM 1692 C C . ALA A 1 218 ? -14.863 0.613 25.666 1.00 97.00 218 ALA A C 1
ATOM 1694 O O . ALA A 1 218 ? -13.915 0.640 24.884 1.00 97.00 218 ALA A O 1
ATOM 1695 N N . SER A 1 219 ? -15.096 -0.456 26.431 1.00 96.06 219 SER A N 1
ATOM 1696 C CA . SER A 1 219 ? -14.267 -1.667 26.381 1.00 96.06 219 SER A CA 1
ATOM 1697 C C . SER A 1 219 ? -14.315 -2.331 25.002 1.00 96.06 219 SER A C 1
ATOM 1699 O O . SER A 1 219 ? -13.269 -2.667 24.445 1.00 96.06 219 SER A O 1
ATOM 1701 N N . GLN A 1 220 ? -15.504 -2.453 24.399 1.00 96.12 220 GLN A N 1
ATOM 1702 C CA . GLN A 1 220 ? -15.638 -2.968 23.033 1.00 96.12 220 GLN A CA 1
ATOM 1703 C C . GLN A 1 220 ? -14.948 -2.064 22.002 1.00 96.12 220 GLN A C 1
ATOM 1705 O O . GLN A 1 220 ? -14.298 -2.568 21.086 1.00 96.12 220 GLN A O 1
ATOM 1710 N N . SER A 1 221 ? -15.063 -0.741 22.147 1.00 95.19 221 SER A N 1
ATOM 1711 C CA . SER A 1 221 ? -14.366 0.208 21.275 1.00 95.19 221 SER A CA 1
ATOM 1712 C C . SER A 1 221 ? -12.850 0.009 21.344 1.00 95.19 221 SER A C 1
ATOM 1714 O O . SER A 1 221 ? -12.199 -0.100 20.309 1.00 95.19 221 SER A O 1
ATOM 1716 N N . SER A 1 222 ? -12.288 -0.152 22.548 1.00 95.00 222 SER A N 1
ATOM 1717 C CA . SER A 1 222 ? -10.858 -0.429 22.736 1.00 95.00 222 SER A CA 1
ATOM 1718 C C . SER A 1 222 ? -10.403 -1.683 21.974 1.00 95.00 222 SER A C 1
ATOM 1720 O O . SER A 1 222 ? -9.410 -1.639 21.250 1.00 95.00 222 SER A O 1
ATOM 1722 N N . VAL A 1 223 ? -11.175 -2.776 22.044 1.00 96.44 223 VAL A N 1
ATOM 1723 C CA . VAL A 1 223 ? -10.905 -4.009 21.278 1.00 96.44 223 VAL A CA 1
ATOM 1724 C C . VAL A 1 223 ? -10.957 -3.764 19.768 1.00 96.44 223 VAL A C 1
ATOM 1726 O O . VAL A 1 223 ? -10.094 -4.249 19.037 1.00 96.44 223 VAL A O 1
ATOM 1729 N N . ASN A 1 224 ? -11.932 -2.991 19.287 1.00 95.06 224 ASN A N 1
ATOM 1730 C CA . ASN A 1 224 ? -12.042 -2.679 17.862 1.00 95.06 224 ASN A CA 1
ATOM 1731 C C . ASN A 1 224 ? -10.843 -1.858 17.366 1.00 95.06 224 ASN A C 1
ATOM 1733 O O . ASN A 1 224 ? -10.316 -2.144 16.296 1.00 95.06 224 ASN A O 1
ATOM 1737 N N . TRP A 1 225 ? -10.357 -0.901 18.158 1.00 96.88 225 TRP A N 1
ATOM 1738 C CA . TRP A 1 225 ? -9.164 -0.122 17.818 1.00 96.88 225 TRP A CA 1
ATOM 1739 C C . TRP A 1 225 ? -7.881 -0.954 17.793 1.00 96.88 225 TRP A C 1
ATOM 1741 O O . TRP A 1 225 ? -7.019 -0.725 16.947 1.00 96.88 225 TRP A O 1
ATOM 1751 N N . VAL A 1 226 ? -7.771 -1.984 18.637 1.00 95.94 226 VAL A N 1
ATOM 1752 C CA . VAL A 1 226 ? -6.683 -2.972 18.524 1.00 95.94 226 VAL A CA 1
ATOM 1753 C C . VAL A 1 226 ? -6.754 -3.723 17.189 1.00 95.94 226 VAL A C 1
ATOM 1755 O O . VAL A 1 226 ? -5.720 -3.947 16.563 1.00 95.94 226 VAL A O 1
ATOM 1758 N N . ALA A 1 227 ? -7.953 -4.062 16.708 1.00 95.25 227 ALA A N 1
ATOM 1759 C CA . ALA A 1 227 ? -8.110 -4.684 15.395 1.00 95.25 227 ALA A CA 1
ATOM 1760 C C . ALA A 1 227 ? -7.750 -3.725 14.242 1.00 95.25 227 ALA A C 1
ATOM 1762 O O . ALA A 1 227 ? -7.151 -4.160 13.261 1.00 95.25 227 ALA A O 1
ATOM 1763 N N . GLU A 1 228 ? -8.064 -2.427 14.349 1.00 95.81 228 GLU A N 1
ATOM 1764 C CA . GLU A 1 228 ? -7.639 -1.432 13.348 1.00 95.81 228 GLU A CA 1
ATOM 1765 C C . GLU A 1 228 ? -6.115 -1.244 13.324 1.00 95.81 228 GLU A C 1
ATOM 1767 O O . GLU A 1 228 ? -5.531 -1.180 12.241 1.00 95.81 228 GLU A O 1
ATOM 1772 N N . ARG A 1 229 ? -5.447 -1.271 14.489 1.00 96.25 229 ARG A N 1
ATOM 1773 C CA . ARG A 1 229 ? -3.976 -1.319 14.569 1.00 96.25 229 ARG A CA 1
ATOM 1774 C C . ARG A 1 229 ? -3.421 -2.507 13.785 1.00 96.25 229 ARG A C 1
ATOM 1776 O O . ARG A 1 229 ? -2.466 -2.344 13.032 1.00 96.25 229 ARG A O 1
ATOM 1783 N N . ASP A 1 230 ? -3.999 -3.695 13.956 1.00 96.06 230 ASP A N 1
ATOM 1784 C CA . ASP A 1 230 ? -3.510 -4.907 13.287 1.00 96.06 230 ASP A CA 1
ATOM 1785 C C . ASP A 1 230 ? -3.664 -4.829 11.766 1.00 96.06 230 ASP A C 1
ATOM 1787 O O . ASP A 1 230 ? -2.771 -5.258 11.032 1.00 96.06 230 ASP A O 1
ATOM 1791 N N . LYS A 1 231 ? -4.748 -4.216 11.276 1.00 95.25 231 LYS A N 1
ATOM 1792 C CA . LYS A 1 231 ? -4.920 -3.946 9.842 1.00 95.25 231 LYS A CA 1
ATOM 1793 C C . LYS A 1 231 ? -3.876 -2.960 9.319 1.00 95.25 231 LYS A C 1
ATOM 1795 O O . LYS A 1 231 ? -3.280 -3.223 8.276 1.00 95.25 231 LYS A O 1
ATOM 1800 N N . ALA A 1 232 ? -3.634 -1.863 10.036 1.00 95.81 232 ALA A N 1
ATOM 1801 C CA . ALA A 1 232 ? -2.621 -0.879 9.661 1.00 95.81 232 ALA A CA 1
ATOM 1802 C C . ALA A 1 232 ? -1.205 -1.489 9.665 1.00 95.81 232 ALA A C 1
ATOM 1804 O O . ALA A 1 232 ? -0.434 -1.282 8.732 1.00 95.81 232 ALA A O 1
ATOM 1805 N N . ALA A 1 233 ? -0.884 -2.335 10.648 1.00 94.56 233 ALA A N 1
ATOM 1806 C CA . ALA A 1 233 ? 0.388 -3.056 10.700 1.00 94.56 233 ALA A CA 1
ATOM 1807 C C . ALA A 1 233 ? 0.553 -4.050 9.535 1.00 94.56 233 ALA A C 1
ATOM 1809 O O . ALA A 1 233 ? 1.634 -4.143 8.952 1.00 94.56 233 ALA A O 1
ATOM 1810 N N . ALA A 1 234 ? -0.512 -4.769 9.160 1.00 94.00 234 ALA A N 1
ATOM 1811 C CA . ALA A 1 234 ? -0.491 -5.656 7.998 1.00 94.00 234 ALA A CA 1
ATOM 1812 C C . ALA A 1 234 ? -0.252 -4.880 6.691 1.00 94.00 234 ALA A C 1
ATOM 1814 O O . ALA A 1 234 ? 0.520 -5.327 5.844 1.00 94.00 234 ALA A O 1
ATOM 1815 N N . GLN A 1 235 ? -0.860 -3.699 6.547 1.00 94.75 235 GLN A N 1
ATOM 1816 C CA . GLN A 1 235 ? -0.598 -2.798 5.423 1.00 94.75 235 GLN A CA 1
ATOM 1817 C C . GLN A 1 235 ? 0.859 -2.321 5.405 1.00 94.75 235 GLN A C 1
ATOM 1819 O O . GLN A 1 235 ? 1.528 -2.446 4.383 1.00 94.75 235 GLN A O 1
ATOM 1824 N N . ALA A 1 236 ? 1.395 -1.859 6.535 1.00 93.69 236 ALA A N 1
ATOM 1825 C CA . ALA A 1 236 ? 2.797 -1.450 6.639 1.00 93.69 236 ALA A CA 1
ATOM 1826 C C . ALA A 1 236 ? 3.763 -2.569 6.193 1.00 93.69 236 ALA A C 1
ATOM 1828 O O . ALA A 1 236 ? 4.683 -2.331 5.405 1.00 93.69 236 ALA A O 1
ATOM 1829 N N . ALA A 1 237 ? 3.509 -3.809 6.629 1.00 92.00 237 ALA A N 1
ATOM 1830 C CA . ALA A 1 237 ? 4.289 -4.979 6.228 1.00 92.00 237 ALA A CA 1
ATOM 1831 C C . ALA A 1 237 ? 4.214 -5.246 4.713 1.00 92.00 237 ALA A C 1
ATOM 1833 O O . ALA A 1 237 ? 5.255 -5.415 4.078 1.00 92.00 237 ALA A O 1
ATOM 1834 N N . ALA A 1 238 ? 3.018 -5.200 4.117 1.00 91.56 238 ALA A N 1
ATOM 1835 C CA . ALA A 1 238 ? 2.841 -5.388 2.675 1.00 91.56 238 ALA A CA 1
ATOM 1836 C C . ALA A 1 238 ? 3.599 -4.327 1.853 1.00 91.56 238 ALA A C 1
ATOM 1838 O O . ALA A 1 238 ? 4.259 -4.641 0.862 1.00 91.56 238 ALA A O 1
ATOM 1839 N N . TRP A 1 239 ? 3.593 -3.065 2.293 1.00 92.00 239 TRP A N 1
ATOM 1840 C CA . TRP A 1 239 ? 4.356 -2.001 1.629 1.00 92.00 239 TRP A CA 1
ATOM 1841 C C . TRP A 1 239 ? 5.870 -2.224 1.743 1.00 92.00 239 TRP A C 1
ATOM 1843 O O . TRP A 1 239 ? 6.606 -1.993 0.779 1.00 92.00 239 TRP A O 1
ATOM 1853 N N . ALA A 1 240 ? 6.352 -2.718 2.886 1.00 92.06 240 ALA A N 1
ATOM 1854 C CA . ALA A 1 240 ? 7.757 -3.075 3.056 1.00 92.06 240 ALA A CA 1
ATOM 1855 C C . ALA A 1 240 ? 8.184 -4.226 2.123 1.00 92.06 240 ALA A C 1
ATOM 1857 O O . ALA A 1 240 ? 9.282 -4.176 1.560 1.00 92.06 240 ALA A O 1
ATOM 1858 N N . GLU A 1 241 ? 7.316 -5.218 1.907 1.00 92.50 241 GLU A N 1
ATOM 1859 C CA . GLU A 1 241 ? 7.546 -6.307 0.950 1.00 92.50 241 GLU A CA 1
ATOM 1860 C C . GLU A 1 241 ? 7.631 -5.793 -0.492 1.00 92.50 241 GLU A C 1
ATOM 1862 O O . GLU A 1 241 ? 8.556 -6.170 -1.214 1.00 92.50 241 GLU A O 1
ATOM 1867 N N . VAL A 1 242 ? 6.762 -4.855 -0.895 1.00 92.00 242 VAL A N 1
ATOM 1868 C CA . VAL A 1 242 ? 6.838 -4.228 -2.230 1.00 92.00 242 VAL A CA 1
ATOM 1869 C C . VAL A 1 242 ? 8.156 -3.478 -2.413 1.00 92.00 242 VAL A C 1
ATOM 1871 O O . VAL A 1 242 ? 8.809 -3.611 -3.451 1.00 92.00 242 VAL A O 1
ATOM 1874 N N . ALA A 1 243 ? 8.599 -2.727 -1.399 1.00 91.94 243 ALA A N 1
ATOM 1875 C CA . ALA A 1 243 ? 9.899 -2.061 -1.439 1.00 91.94 243 ALA A CA 1
ATOM 1876 C C . ALA A 1 243 ? 11.052 -3.072 -1.566 1.00 91.94 243 ALA A C 1
ATOM 1878 O O . ALA A 1 243 ? 12.025 -2.821 -2.280 1.00 91.94 243 ALA A O 1
ATOM 1879 N N . ALA A 1 244 ? 10.973 -4.211 -0.873 1.00 92.75 244 ALA A N 1
ATOM 1880 C CA . ALA A 1 244 ? 11.976 -5.268 -0.957 1.00 92.75 244 ALA A CA 1
ATOM 1881 C C . ALA A 1 244 ? 12.011 -5.914 -2.352 1.00 92.75 244 ALA A C 1
ATOM 1883 O O . ALA A 1 244 ? 13.098 -6.043 -2.922 1.00 92.75 244 ALA A O 1
ATOM 1884 N N . HIS A 1 245 ? 10.848 -6.230 -2.934 1.00 91.75 245 HIS A N 1
ATOM 1885 C CA . HIS A 1 245 ? 10.739 -6.751 -4.303 1.00 91.75 245 HIS A CA 1
ATOM 1886 C C . HIS A 1 245 ? 11.330 -5.774 -5.323 1.00 91.75 245 HIS A C 1
ATOM 1888 O O . HIS A 1 245 ? 12.154 -6.153 -6.156 1.00 91.75 245 HIS A O 1
ATOM 1894 N N . ALA A 1 246 ? 10.988 -4.489 -5.208 1.00 90.44 246 ALA A N 1
ATOM 1895 C CA . ALA A 1 246 ? 11.502 -3.446 -6.089 1.00 90.44 246 ALA A CA 1
ATOM 1896 C C . ALA A 1 246 ? 13.033 -3.294 -6.001 1.00 90.44 246 ALA A C 1
ATOM 1898 O O . ALA A 1 246 ? 13.690 -3.129 -7.025 1.00 90.44 246 ALA A O 1
ATOM 1899 N N . ARG A 1 247 ? 13.629 -3.406 -4.802 1.00 90.50 247 ARG A N 1
ATOM 1900 C CA . ARG A 1 247 ? 15.097 -3.361 -4.625 1.00 90.50 247 ARG A CA 1
ATOM 1901 C C . ARG A 1 247 ? 15.812 -4.583 -5.205 1.00 90.50 247 ARG A C 1
ATOM 1903 O O . ARG A 1 247 ? 16.955 -4.459 -5.637 1.00 90.50 247 ARG A O 1
ATOM 1910 N N . ALA A 1 248 ? 15.174 -5.751 -5.177 1.00 88.06 248 ALA A N 1
ATOM 1911 C CA . ALA A 1 248 ? 15.734 -6.989 -5.720 1.00 88.06 248 ALA A CA 1
ATOM 1912 C C . ALA A 1 248 ? 15.573 -7.107 -7.246 1.00 88.06 248 ALA A C 1
ATOM 1914 O O . ALA A 1 248 ? 16.223 -7.945 -7.873 1.00 88.06 248 ALA A O 1
ATOM 1915 N N . SER A 1 249 ? 14.708 -6.284 -7.840 1.00 84.25 249 SER A N 1
ATOM 1916 C CA . SER A 1 249 ? 14.360 -6.362 -9.253 1.00 84.25 249 SER A CA 1
ATOM 1917 C C . SER A 1 249 ? 15.468 -5.831 -10.161 1.00 84.25 249 SER A C 1
ATOM 1919 O O . SER A 1 249 ? 16.122 -4.829 -9.883 1.00 84.25 249 SER A O 1
ATOM 1921 N N . THR A 1 250 ? 15.667 -6.515 -11.288 1.00 73.69 250 THR A N 1
ATOM 1922 C CA . THR A 1 250 ? 16.739 -6.219 -12.260 1.00 73.69 250 THR A CA 1
ATOM 1923 C C . THR A 1 250 ? 16.230 -5.640 -13.586 1.00 73.69 250 THR A C 1
ATOM 1925 O O . THR A 1 250 ? 17.011 -5.396 -14.506 1.00 73.69 250 THR A O 1
ATOM 1928 N N . THR A 1 251 ? 14.919 -5.418 -13.702 1.00 70.81 251 THR A N 1
ATOM 1929 C CA . THR A 1 251 ? 14.254 -4.859 -14.888 1.00 70.81 251 THR A CA 1
ATOM 1930 C C . THR A 1 251 ? 14.340 -3.332 -14.944 1.00 70.81 251 THR A C 1
ATOM 1932 O O . THR A 1 251 ? 14.399 -2.657 -13.920 1.00 70.81 251 THR A O 1
ATOM 1935 N N . GLU A 1 252 ? 14.278 -2.771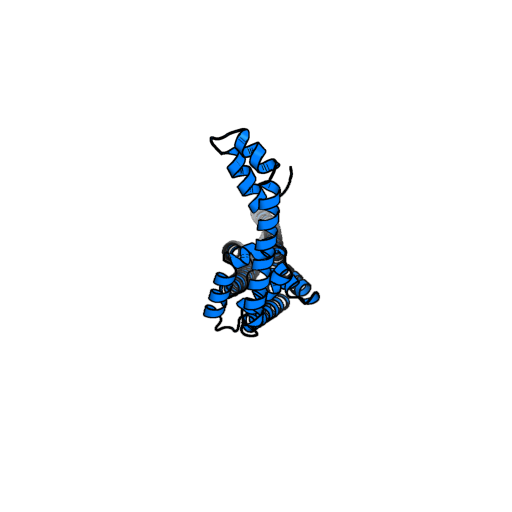 -16.157 1.00 65.81 252 GLU A N 1
ATOM 1936 C CA . GLU A 1 252 ? 14.275 -1.320 -16.424 1.00 65.81 252 GLU A CA 1
ATOM 1937 C C . GLU A 1 252 ? 12.912 -0.653 -16.118 1.00 65.81 252 GLU A C 1
ATOM 1939 O O . GLU A 1 252 ? 12.415 0.170 -16.888 1.00 65.81 252 GLU A O 1
ATOM 1944 N N . GLN A 1 253 ? 12.265 -1.029 -15.013 1.00 71.94 253 GLN A N 1
ATOM 1945 C CA . GLN A 1 253 ? 11.074 -0.331 -14.525 1.00 71.94 253 GLN A CA 1
ATOM 1946 C C . GLN A 1 253 ? 11.485 0.843 -13.629 1.00 71.94 253 GLN A C 1
ATOM 1948 O O . GLN A 1 253 ? 12.617 0.914 -13.148 1.00 71.94 253 GLN A O 1
ATOM 1953 N N . ASP A 1 254 ? 10.560 1.771 -13.383 1.00 78.94 254 ASP A N 1
ATOM 1954 C CA . ASP A 1 254 ? 10.782 2.890 -12.460 1.00 78.94 254 ASP A CA 1
ATOM 1955 C C . ASP A 1 254 ? 10.686 2.434 -10.990 1.00 78.94 254 ASP A C 1
ATOM 1957 O O . ASP A 1 254 ? 9.831 2.869 -10.215 1.00 78.94 254 ASP A O 1
ATOM 1961 N N . TRP A 1 255 ? 11.566 1.504 -10.612 1.00 87.50 255 TRP A N 1
ATOM 1962 C CA . TRP A 1 255 ? 11.627 0.931 -9.271 1.00 87.50 255 TRP A CA 1
ATOM 1963 C C . TRP A 1 255 ? 11.973 1.974 -8.212 1.00 87.50 255 TRP A C 1
ATOM 1965 O O . TRP A 1 255 ? 11.536 1.843 -7.075 1.00 87.50 255 TRP A O 1
ATOM 1975 N N . ALA A 1 256 ? 12.696 3.037 -8.574 1.00 87.56 256 ALA A N 1
ATOM 1976 C CA . ALA A 1 256 ? 13.001 4.134 -7.661 1.00 87.56 256 ALA A CA 1
ATOM 1977 C C . ALA A 1 256 ? 11.721 4.828 -7.171 1.00 87.56 256 ALA A C 1
ATOM 1979 O O . ALA A 1 256 ? 11.551 5.019 -5.966 1.00 87.56 256 ALA A O 1
ATOM 1980 N N . SER A 1 257 ? 10.791 5.137 -8.082 1.00 86.50 257 SER A N 1
ATOM 1981 C CA . SER A 1 257 ? 9.485 5.695 -7.716 1.00 86.50 257 SER A CA 1
ATOM 1982 C C . SER A 1 257 ? 8.644 4.716 -6.892 1.00 86.50 257 SER A C 1
ATOM 1984 O O . SER A 1 257 ? 7.987 5.133 -5.936 1.00 86.50 257 SER A O 1
ATOM 1986 N N . VAL A 1 258 ? 8.682 3.417 -7.221 1.00 88.31 258 VAL A N 1
ATOM 1987 C CA . VAL A 1 258 ? 7.983 2.371 -6.448 1.00 88.31 258 VAL A CA 1
ATOM 1988 C C . VAL A 1 258 ? 8.525 2.299 -5.019 1.00 88.31 258 VAL A C 1
ATOM 1990 O O . VAL A 1 258 ? 7.738 2.346 -4.079 1.00 88.31 258 VAL A O 1
ATOM 1993 N N . ILE A 1 259 ? 9.851 2.262 -4.843 1.00 91.94 259 ILE A N 1
ATOM 1994 C CA . ILE A 1 259 ? 10.515 2.222 -3.531 1.00 91.94 259 ILE A CA 1
ATOM 1995 C C . ILE A 1 259 ? 10.171 3.464 -2.712 1.00 91.94 259 ILE A C 1
ATOM 1997 O O . ILE A 1 259 ? 9.716 3.327 -1.580 1.00 91.94 259 ILE A O 1
ATOM 2001 N N . ALA A 1 260 ? 10.332 4.662 -3.281 1.00 90.31 260 ALA A N 1
ATOM 2002 C CA . ALA A 1 260 ? 10.063 5.910 -2.566 1.00 90.31 260 ALA A CA 1
ATOM 2003 C C . ALA A 1 260 ? 8.614 5.971 -2.062 1.00 90.31 260 ALA A C 1
ATOM 2005 O O . ALA A 1 260 ? 8.345 6.383 -0.933 1.00 90.31 260 ALA A O 1
ATOM 2006 N N . ARG A 1 261 ? 7.668 5.512 -2.887 1.00 88.62 261 ARG A N 1
ATOM 2007 C CA . ARG A 1 261 ? 6.265 5.434 -2.494 1.00 88.62 261 ARG A CA 1
ATOM 2008 C C . ARG A 1 261 ? 6.036 4.366 -1.431 1.00 88.62 261 ARG A C 1
ATOM 2010 O O . ARG A 1 261 ? 5.361 4.652 -0.449 1.00 88.62 261 ARG A O 1
ATOM 2017 N N . ALA A 1 262 ? 6.610 3.179 -1.606 1.00 91.56 262 ALA A N 1
ATOM 2018 C CA . ALA A 1 262 ? 6.503 2.076 -0.660 1.00 91.56 262 ALA A CA 1
ATOM 2019 C C . ALA A 1 262 ? 7.005 2.475 0.744 1.00 91.56 262 ALA A C 1
ATOM 2021 O O . ALA A 1 262 ? 6.351 2.215 1.750 1.00 91.56 262 ALA A O 1
ATOM 2022 N N . GLU A 1 263 ? 8.126 3.193 0.811 1.00 92.12 263 GLU A N 1
ATOM 2023 C CA . GLU A 1 263 ? 8.673 3.736 2.056 1.00 92.12 263 GLU A CA 1
ATOM 2024 C C . GLU A 1 263 ? 7.760 4.803 2.672 1.00 92.12 263 GLU A C 1
ATOM 2026 O O . GLU A 1 263 ? 7.483 4.751 3.869 1.00 92.12 263 GLU A O 1
ATOM 2031 N N . GLN A 1 264 ? 7.238 5.732 1.864 1.00 90.38 264 GLN A N 1
ATOM 2032 C CA . GLN A 1 264 ? 6.316 6.761 2.348 1.00 90.38 264 GLN A CA 1
ATOM 2033 C C . GLN A 1 264 ? 5.049 6.157 2.965 1.00 90.38 264 GLN A C 1
ATOM 2035 O O . GLN A 1 264 ? 4.621 6.591 4.035 1.00 90.38 264 GLN A O 1
ATOM 2040 N N . GLY A 1 265 ? 4.426 5.183 2.299 1.00 89.88 265 GLY A N 1
ATOM 2041 C CA . GLY A 1 265 ? 3.216 4.575 2.846 1.00 89.88 265 GLY A CA 1
ATOM 2042 C C . GLY A 1 265 ? 3.492 3.645 4.016 1.00 89.88 265 GLY A C 1
ATOM 2043 O O . GLY A 1 265 ? 2.658 3.594 4.906 1.00 89.88 265 GLY A O 1
ATOM 2044 N N . ASN A 1 266 ? 4.660 2.998 4.098 1.00 90.12 266 ASN A N 1
ATOM 2045 C CA . ASN A 1 266 ? 5.052 2.268 5.307 1.00 90.12 266 ASN A CA 1
ATOM 2046 C C . ASN A 1 266 ? 5.055 3.196 6.537 1.00 90.12 266 ASN A C 1
ATOM 2048 O O . ASN A 1 266 ? 4.433 2.878 7.547 1.00 90.12 266 ASN A O 1
ATOM 2052 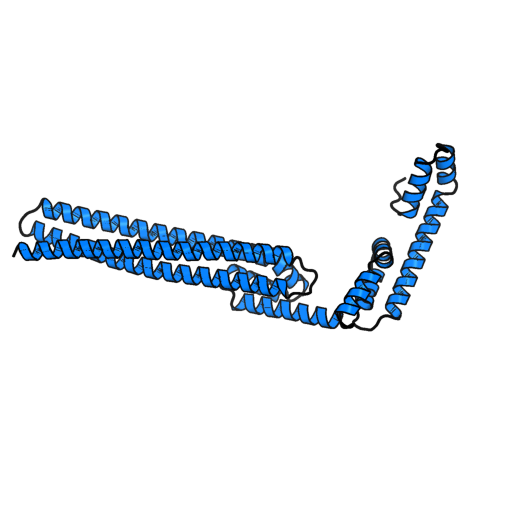N N . THR A 1 267 ? 5.661 4.385 6.423 1.00 90.50 267 THR A N 1
ATOM 2053 C CA . THR A 1 267 ? 5.595 5.403 7.486 1.00 90.50 267 THR A CA 1
ATOM 2054 C C . THR A 1 267 ? 4.155 5.819 7.772 1.00 90.50 267 THR A C 1
ATOM 2056 O O . THR A 1 267 ? 3.740 5.816 8.924 1.00 90.50 267 THR A O 1
ATOM 2059 N N . SER A 1 268 ? 3.361 6.107 6.735 1.00 92.25 268 SER A N 1
ATOM 2060 C CA . SER A 1 268 ? 1.968 6.517 6.934 1.00 92.25 268 SER A CA 1
ATOM 2061 C C . SER A 1 268 ? 1.132 5.447 7.643 1.00 92.25 268 SER A C 1
ATOM 2063 O O . SER A 1 268 ? 0.330 5.785 8.501 1.00 92.25 268 SER A O 1
ATOM 2065 N N . TRP A 1 269 ? 1.298 4.168 7.307 1.00 95.00 269 TRP A N 1
ATOM 2066 C CA . TRP A 1 269 ? 0.581 3.071 7.960 1.00 95.00 269 TRP A CA 1
ATOM 2067 C C . TRP A 1 269 ? 1.067 2.817 9.387 1.00 95.00 269 TRP A C 1
ATOM 2069 O O . TRP A 1 269 ? 0.270 2.432 10.241 1.00 95.00 269 TRP A O 1
ATOM 2079 N N . ALA A 1 270 ? 2.351 3.056 9.665 1.00 92.62 270 ALA A N 1
ATOM 2080 C CA . ALA A 1 270 ? 2.871 3.031 11.027 1.00 92.62 270 ALA A CA 1
ATOM 2081 C C . ALA A 1 270 ? 2.229 4.130 11.893 1.00 92.62 270 ALA A C 1
ATOM 2083 O O . ALA A 1 270 ? 1.817 3.838 13.016 1.00 92.62 270 ALA A O 1
ATOM 2084 N N . ASP A 1 271 ? 2.062 5.341 11.351 1.00 92.94 271 ASP A N 1
ATOM 2085 C CA . ASP A 1 271 ? 1.372 6.443 12.036 1.00 92.94 271 ASP A CA 1
ATOM 2086 C C . ASP A 1 271 ? -0.101 6.089 12.326 1.00 92.94 271 ASP A C 1
ATOM 2088 O O . ASP A 1 271 ? -0.588 6.302 13.437 1.00 92.94 271 ASP A O 1
ATOM 2092 N N . GLU A 1 272 ? -0.807 5.483 11.363 1.00 95.12 272 GLU A N 1
ATOM 2093 C CA . GLU A 1 272 ? -2.188 5.006 11.556 1.00 95.12 272 GLU A CA 1
ATOM 2094 C C . GLU A 1 272 ? -2.275 3.906 12.634 1.00 95.12 272 GLU A C 1
ATOM 2096 O O . GLU A 1 272 ? -3.195 3.897 13.458 1.00 95.12 272 GLU A O 1
ATOM 2101 N N . ALA A 1 273 ? -1.301 2.989 12.680 1.00 94.31 273 ALA A N 1
ATOM 2102 C CA . ALA A 1 273 ? -1.233 1.957 13.712 1.00 94.31 273 ALA A CA 1
ATOM 2103 C C . ALA A 1 273 ? -0.985 2.555 15.107 1.00 94.31 273 ALA A C 1
ATOM 2105 O O . ALA A 1 273 ? -1.604 2.123 16.083 1.00 94.31 273 ALA A O 1
ATOM 2106 N N . GLU A 1 274 ? -0.108 3.557 15.216 1.00 94.56 274 GLU A N 1
ATOM 2107 C CA . GLU A 1 274 ? 0.135 4.273 16.470 1.00 94.56 274 GLU A CA 1
ATOM 2108 C C . GLU A 1 274 ? -1.110 5.044 16.923 1.00 94.56 274 GLU A C 1
ATOM 2110 O O . GLU A 1 274 ? -1.501 4.963 18.092 1.00 94.56 274 GLU A O 1
ATOM 2115 N N . TRP A 1 275 ? -1.788 5.730 16.004 1.00 94.25 275 TRP A N 1
ATOM 2116 C CA . TRP A 1 275 ? -3.034 6.425 16.307 1.00 94.25 275 TRP A CA 1
ATOM 2117 C C . TRP A 1 275 ? -4.118 5.462 16.813 1.00 94.25 275 TRP A C 1
ATOM 2119 O O . TRP A 1 275 ? -4.762 5.739 17.827 1.00 94.25 275 TRP A O 1
ATOM 2129 N N . ALA A 1 276 ? -4.260 4.282 16.203 1.00 95.62 276 ALA A N 1
ATOM 2130 C CA . ALA A 1 276 ? -5.185 3.252 16.676 1.00 95.62 276 ALA A CA 1
ATOM 2131 C C . ALA A 1 276 ? -4.853 2.760 18.103 1.00 95.62 276 ALA A C 1
ATOM 2133 O O . ALA A 1 276 ? -5.759 2.536 18.910 1.00 95.62 276 ALA A O 1
ATOM 2134 N N . VAL A 1 277 ? -3.568 2.654 18.466 1.00 95.88 277 VAL A N 1
ATOM 2135 C CA . VAL A 1 277 ? -3.147 2.353 19.850 1.00 95.88 277 VAL A CA 1
ATOM 2136 C C . VAL A 1 277 ? -3.572 3.463 20.813 1.00 95.88 277 VAL A C 1
ATOM 2138 O O . VAL A 1 277 ? -4.095 3.172 21.893 1.00 95.88 277 VAL A O 1
ATOM 2141 N N . GLN A 1 278 ? -3.387 4.729 20.431 1.00 95.88 278 GLN A N 1
ATOM 2142 C CA . GLN A 1 278 ? -3.807 5.872 21.246 1.00 95.88 278 GLN A CA 1
ATOM 2143 C C . GLN A 1 278 ? -5.326 5.870 21.465 1.00 95.88 278 GLN A C 1
ATOM 2145 O O . GLN A 1 278 ? -5.782 6.054 22.596 1.00 95.88 278 GLN A O 1
ATOM 2150 N N . GLN A 1 279 ? -6.110 5.581 20.422 1.00 96.62 279 GLN A N 1
ATOM 2151 C CA . GLN A 1 279 ? -7.562 5.449 20.541 1.00 96.62 279 GLN A CA 1
ATOM 2152 C C . GLN A 1 279 ? -7.954 4.314 21.485 1.00 96.62 279 GLN A C 1
ATOM 2154 O O . GLN A 1 279 ? -8.752 4.523 22.402 1.00 96.62 279 GLN A O 1
ATOM 2159 N N . ALA A 1 280 ? -7.351 3.131 21.335 1.00 96.44 280 ALA A N 1
ATOM 2160 C CA . ALA A 1 280 ? -7.614 2.004 22.226 1.00 96.44 280 ALA A CA 1
ATOM 2161 C C . ALA A 1 280 ? -7.382 2.369 23.705 1.00 96.44 280 ALA A C 1
ATOM 2163 O O . ALA A 1 280 ? -8.200 2.008 24.559 1.00 96.44 280 ALA A O 1
ATOM 2164 N N . GLY A 1 281 ? -6.316 3.127 23.994 1.00 96.44 281 GLY A N 1
ATOM 2165 C CA . GLY A 1 281 ? -6.009 3.646 25.328 1.00 96.44 281 GLY A CA 1
ATOM 2166 C C . GLY A 1 281 ? -7.035 4.660 25.843 1.00 96.44 281 GLY A C 1
ATOM 2167 O O . GLY A 1 281 ? -7.488 4.543 26.984 1.00 96.44 281 GLY A O 1
ATOM 2168 N N . THR A 1 282 ? -7.466 5.608 25.006 1.00 96.69 282 THR A N 1
ATOM 2169 C CA . THR A 1 282 ? -8.535 6.564 25.349 1.00 96.69 282 THR A CA 1
ATOM 2170 C C . THR A 1 282 ? -9.820 5.844 25.751 1.00 96.69 282 THR A C 1
ATOM 2172 O O . THR A 1 282 ? -10.401 6.135 26.800 1.00 96.69 282 THR A O 1
ATOM 2175 N N . TRP A 1 283 ? -10.248 4.855 24.967 1.00 97.56 283 TRP A N 1
ATOM 2176 C CA . TRP A 1 283 ? -11.460 4.095 25.271 1.00 97.56 283 TRP A CA 1
ATOM 2177 C C . TRP A 1 283 ? -11.324 3.249 26.537 1.00 97.56 283 TRP A C 1
ATOM 2179 O O . TRP A 1 283 ? -12.261 3.170 27.332 1.00 97.56 283 TRP A O 1
ATOM 2189 N N . GLN A 1 284 ? -10.143 2.688 26.795 1.00 97.88 284 GLN A N 1
ATOM 2190 C CA . GLN A 1 284 ? -9.880 1.962 28.035 1.00 97.88 284 GLN A CA 1
ATOM 2191 C C . GLN A 1 284 ? -9.951 2.879 29.270 1.00 97.88 284 GLN A C 1
ATOM 2193 O O . GLN A 1 284 ? -10.464 2.467 30.316 1.00 97.88 284 GLN A O 1
ATOM 2198 N N . ALA A 1 285 ? -9.496 4.130 29.151 1.00 97.88 285 ALA A N 1
ATOM 2199 C CA . ALA A 1 285 ? -9.614 5.129 30.211 1.00 97.88 285 ALA A CA 1
ATOM 2200 C C . ALA A 1 285 ? -11.079 5.522 30.474 1.00 97.88 285 ALA A C 1
ATOM 2202 O O . ALA A 1 285 ? -11.500 5.584 31.631 1.00 97.88 285 ALA A O 1
ATOM 2203 N N . ILE A 1 286 ? -11.881 5.710 29.418 1.00 97.94 286 ILE A N 1
ATOM 2204 C CA . ILE A 1 286 ? -13.327 5.972 29.532 1.00 97.94 286 ILE A CA 1
ATOM 2205 C C . ILE A 1 286 ? -14.030 4.811 30.245 1.00 97.94 286 ILE A C 1
ATOM 2207 O O . ILE A 1 286 ? -14.805 5.038 31.176 1.00 97.94 286 ILE A O 1
ATOM 2211 N N . ALA A 1 287 ? -13.719 3.571 29.863 1.00 97.88 287 ALA A N 1
ATOM 2212 C CA . ALA A 1 287 ? -14.262 2.375 30.499 1.00 97.88 287 ALA A CA 1
ATOM 2213 C C . ALA A 1 287 ? -13.918 2.316 32.001 1.00 97.88 287 ALA A C 1
ATOM 2215 O O . ALA A 1 287 ? -14.780 2.083 32.850 1.00 97.88 287 ALA A O 1
ATOM 2216 N N . ALA A 1 288 ? -12.659 2.600 32.354 1.00 97.94 288 ALA A N 1
ATOM 2217 C CA . ALA A 1 288 ? -12.214 2.638 33.745 1.00 97.94 288 ALA A CA 1
ATOM 2218 C C . ALA A 1 288 ? -12.943 3.711 34.570 1.00 97.94 288 ALA A C 1
ATOM 2220 O O . ALA A 1 288 ? -13.378 3.429 35.690 1.00 97.94 288 ALA A O 1
ATOM 2221 N N . GLN A 1 289 ? -13.129 4.910 34.012 1.00 97.81 289 GLN A N 1
ATOM 2222 C CA . GLN A 1 289 ? -13.876 5.979 34.674 1.00 97.81 289 GLN A CA 1
ATOM 2223 C C . GLN A 1 289 ? -15.342 5.589 34.894 1.00 97.81 289 GLN A C 1
ATOM 2225 O O . GLN A 1 289 ? -15.889 5.805 35.976 1.00 97.81 289 GLN A O 1
ATOM 2230 N N . ALA A 1 290 ? -15.974 4.975 33.895 1.00 97.62 290 ALA A N 1
ATOM 2231 C CA . ALA A 1 290 ? -17.356 4.529 33.990 1.00 97.62 290 ALA A CA 1
ATOM 2232 C C . ALA A 1 290 ? -17.543 3.453 35.074 1.00 97.62 290 ALA A C 1
ATOM 2234 O O . ALA A 1 290 ? -18.473 3.543 35.879 1.00 97.62 290 ALA A O 1
ATOM 2235 N N . ARG A 1 291 ? -16.609 2.497 35.184 1.00 98.00 291 ARG A N 1
ATOM 2236 C CA . ARG A 1 291 ? -16.590 1.518 36.287 1.00 98.00 291 ARG A CA 1
ATOM 2237 C C . ARG A 1 291 ? -16.471 2.174 37.653 1.00 98.00 291 ARG A C 1
ATOM 2239 O O . ARG A 1 291 ? -17.199 1.790 38.567 1.00 98.00 291 ARG A O 1
ATOM 2246 N N . ALA A 1 292 ? -15.585 3.159 37.794 1.00 97.75 292 ALA A N 1
ATOM 2247 C CA . ALA A 1 292 ? -15.423 3.891 39.047 1.00 97.75 292 ALA A CA 1
ATOM 2248 C C . ALA A 1 292 ? -16.718 4.623 39.443 1.00 97.75 292 ALA A C 1
ATOM 2250 O O . ALA A 1 292 ? -17.150 4.530 40.593 1.00 97.75 292 ALA A O 1
ATOM 2251 N N . ASN A 1 293 ? -17.388 5.270 38.485 1.00 96.19 293 ASN A N 1
ATOM 2252 C CA . ASN A 1 293 ? -18.658 5.959 38.727 1.00 96.19 293 ASN A CA 1
ATOM 2253 C C . ASN A 1 293 ? -19.780 4.981 39.119 1.00 96.19 293 ASN A C 1
ATOM 2255 O O . ASN A 1 293 ? -20.506 5.225 40.085 1.00 96.19 293 ASN A O 1
ATOM 2259 N N . ALA A 1 294 ? -19.890 3.840 38.428 1.00 95.94 294 ALA A N 1
ATOM 2260 C CA . ALA A 1 294 ? -20.858 2.796 38.765 1.00 95.94 294 ALA A CA 1
ATOM 2261 C C . ALA A 1 294 ? -20.626 2.221 40.175 1.00 95.94 294 ALA A C 1
ATOM 2263 O O . ALA A 1 294 ? -21.583 1.997 40.921 1.00 95.94 294 ALA A O 1
ATOM 2264 N N . ALA A 1 295 ? -19.364 1.996 40.556 1.00 95.62 295 ALA A N 1
ATOM 2265 C CA . ALA A 1 295 ? -19.002 1.526 41.892 1.00 95.62 295 ALA A CA 1
ATOM 2266 C C . ALA A 1 295 ? -19.387 2.554 42.965 1.00 95.62 295 ALA A C 1
ATOM 2268 O O . ALA A 1 295 ? -20.089 2.207 43.912 1.00 95.62 295 ALA A O 1
ATOM 2269 N N . ALA A 1 296 ? -19.048 3.830 42.760 1.00 93.62 296 ALA A N 1
ATOM 2270 C CA . ALA A 1 296 ? -19.414 4.903 43.680 1.00 93.62 296 ALA A CA 1
ATOM 2271 C C . ALA A 1 296 ? -20.937 5.037 43.852 1.00 93.62 296 ALA A C 1
ATOM 2273 O O . ALA A 1 296 ? -21.417 5.269 44.960 1.00 93.62 296 ALA A O 1
ATOM 2274 N N . ALA A 1 297 ? -21.716 4.879 42.777 1.00 90.94 297 ALA A N 1
ATOM 2275 C CA . ALA A 1 297 ? -23.177 4.883 42.851 1.00 90.94 297 ALA A CA 1
ATOM 2276 C C . ALA A 1 297 ? -23.737 3.658 43.593 1.00 90.94 297 ALA A C 1
ATOM 2278 O O . ALA A 1 297 ? -24.706 3.791 44.338 1.00 90.94 297 ALA A O 1
ATOM 2279 N N . THR A 1 298 ? -23.098 2.494 43.443 1.00 91.7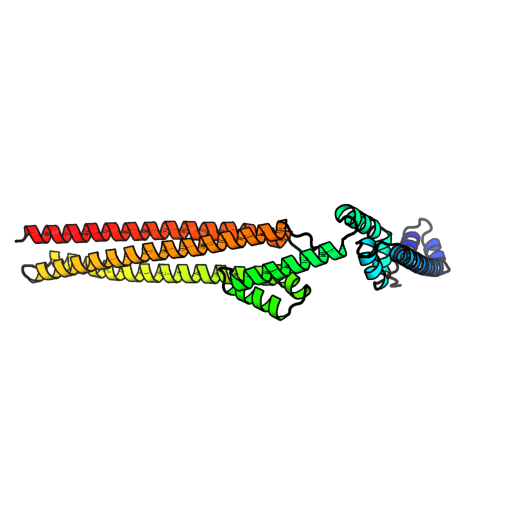5 298 THR A N 1
ATOM 2280 C CA . THR A 1 298 ? -23.451 1.266 44.175 1.00 91.75 298 THR A CA 1
ATOM 2281 C C . THR A 1 298 ? -23.161 1.399 45.671 1.00 91.75 298 THR A C 1
ATOM 2283 O O . THR A 1 298 ? -23.959 0.963 46.494 1.00 91.75 298 THR A O 1
ATOM 2286 N N . ASP A 1 299 ? -22.040 2.013 46.048 1.00 90.56 299 ASP A N 1
ATOM 2287 C CA . ASP A 1 299 ? -21.677 2.182 47.459 1.00 90.56 299 ASP A CA 1
ATOM 2288 C C . ASP A 1 299 ? -22.621 3.138 48.190 1.00 90.56 299 ASP A C 1
ATOM 2290 O O . ASP A 1 299 ? -22.973 2.886 49.342 1.00 90.56 299 ASP A O 1
ATOM 2294 N N . ARG A 1 300 ? -23.113 4.177 47.504 1.00 84.38 300 ARG A N 1
ATOM 2295 C CA . ARG A 1 300 ? -24.178 5.037 48.038 1.00 84.38 300 ARG A CA 1
ATOM 2296 C C . ARG A 1 300 ? -25.484 4.266 48.288 1.00 84.38 300 ARG A C 1
ATOM 2298 O O . ARG A 1 300 ? -26.143 4.537 49.280 1.00 84.38 300 ARG A O 1
ATOM 2305 N N . ASP A 1 301 ? -25.825 3.276 47.456 1.00 77.25 301 ASP A N 1
ATOM 2306 C CA . ASP A 1 301 ? -27.024 2.435 47.652 1.00 77.25 301 ASP A CA 1
ATOM 2307 C C . ASP A 1 301 ? -26.973 1.627 48.956 1.00 77.25 301 ASP A C 1
ATOM 2309 O O . ASP A 1 301 ? -27.979 1.447 49.634 1.00 77.25 301 ASP A O 1
ATOM 2313 N N . ARG A 1 302 ? -25.777 1.152 49.327 1.00 74.50 302 ARG A N 1
ATOM 2314 C CA . ARG A 1 302 ? -25.566 0.344 50.538 1.00 74.50 302 ARG A CA 1
ATOM 2315 C C . ARG A 1 302 ? -25.622 1.159 51.829 1.00 74.50 302 ARG A C 1
ATOM 2317 O O . ARG A 1 302 ? -25.838 0.572 52.881 1.00 74.50 302 ARG A O 1
ATOM 2324 N N . GLY A 1 303 ? -25.383 2.470 51.759 1.00 66.38 303 GLY A N 1
ATOM 2325 C CA . GLY A 1 303 ? -25.455 3.375 52.910 1.00 66.38 303 GLY A CA 1
ATOM 2326 C C . GLY A 1 303 ? -26.870 3.862 53.239 1.00 66.38 303 GLY A C 1
ATOM 2327 O O . GLY A 1 303 ? -27.083 4.352 54.344 1.00 66.38 303 GLY A O 1
ATOM 2328 N N . ASP A 1 304 ? -27.814 3.716 52.302 1.00 57.47 304 ASP A N 1
ATOM 2329 C CA . ASP A 1 304 ? -29.216 4.142 52.434 1.00 57.47 304 ASP A CA 1
ATOM 2330 C C . ASP A 1 304 ? -30.160 3.006 52.916 1.00 57.47 304 ASP A C 1
ATOM 2332 O O . ASP A 1 304 ? -31.368 3.231 53.042 1.00 57.47 304 ASP A O 1
ATOM 2336 N N . GLN A 1 305 ? -29.636 1.791 53.159 1.00 50.31 305 GLN A N 1
ATOM 2337 C CA . GLN A 1 305 ? -30.358 0.634 53.732 1.00 50.31 305 GLN A CA 1
ATOM 2338 C C . GLN A 1 305 ? -30.240 0.583 55.257 1.00 50.31 305 GLN A C 1
ATOM 2340 O O . GLN A 1 305 ? -31.262 0.239 55.895 1.00 50.31 305 GLN A O 1
#